Protein AF-A0A8T1E3F7-F1 (afdb_monomer)

Radius of gyration: 20.71 Å; Cα contacts (8 Å, |Δi|>4): 501; chains: 1; bounding box: 49×55×54 Å

Nearest PDB structures (foldseek):
  3aum-assembly1_O  TM=2.987E-01  e=3.278E-01  Borreliella burgdorferi
  6iei-assembly1_A-2  TM=2.769E-01  e=4.600E-01  Borreliella burgdorferi B31
  8tvd-assembly1_C  TM=2.825E-01  e=5.449E-01  Borreliella burgdorferi B31
  8xwg-assembly1_A  TM=2.125E-01  e=1.864E-01  Borreliella burgdorferi
  3ec5-assembly1_A  TM=2.783E-01  e=1.344E+00  Borreliella burgdorferi

Sequence (254 aa):
KSMRLHGQTEFDIYATPIVSANGASVLYNSYATFHDDDAELTYTLVDGSAYLTTTDAFDVETVRCLPPNTLPFDEILPALNNAAPIPSASIGDKSVKCESGNLFKTTFGGAHYAICASGEAGFTAYSSDLDIAVEYLDGPVSVSKPDLTDESTSCDIVQKATSLTPTALALATGSKIPSSTSRMLKEEAHMAMEATECKTCPSTPRPCIFLHGLGNPNDEAQLQDTPKLTKRKFGDMHGHAPCCSEIKYAVMNT

Organism: NCBI:txid29920

Mean predicted aligned error: 9.28 Å

Structure (mmCIF, N/CA/C/O backbone):
data_AF-A0A8T1E3F7-F1
#
_entry.id   AF-A0A8T1E3F7-F1
#
loop_
_atom_site.group_PDB
_atom_site.id
_atom_site.type_symbol
_atom_site.label_atom_id
_atom_site.label_alt_id
_atom_site.label_comp_id
_atom_site.label_asym_id
_atom_site.label_entity_id
_atom_site.label_seq_id
_atom_site.pdbx_PDB_ins_code
_atom_site.Cartn_x
_atom_site.Cartn_y
_atom_site.Cartn_z
_atom_site.occupancy
_atom_site.B_iso_or_equiv
_atom_site.auth_seq_id
_atom_site.auth_comp_id
_atom_site.auth_asym_id
_atom_site.auth_atom_id
_atom_site.pdbx_PDB_model_num
ATOM 1 N N . LYS A 1 1 ? 0.157 -20.569 2.102 1.00 55.34 1 LYS A N 1
ATOM 2 C CA . LYS A 1 1 ? 1.513 -20.056 1.777 1.00 55.34 1 LYS A CA 1
ATOM 3 C C . LYS A 1 1 ? 1.414 -18.541 1.771 1.00 55.34 1 LYS A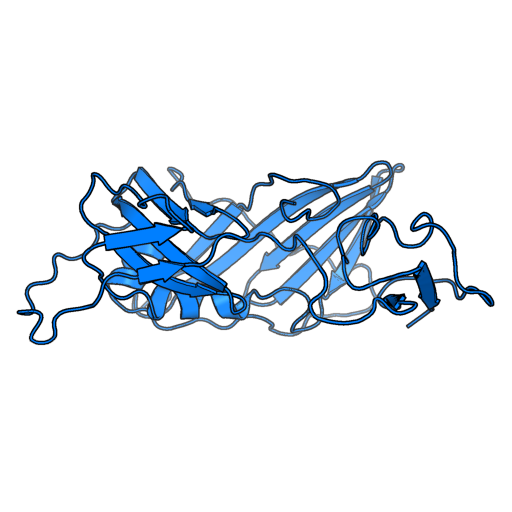 C 1
ATOM 5 O O . LYS A 1 1 ? 0.429 -18.064 1.228 1.00 55.34 1 LYS A O 1
ATOM 10 N N . SER A 1 2 ? 2.382 -17.834 2.349 1.00 60.62 2 SER A N 1
ATOM 11 C CA . SER A 1 2 ? 2.400 -16.367 2.369 1.00 60.62 2 SER A CA 1
ATOM 12 C C . SER A 1 2 ? 2.479 -15.786 0.957 1.00 60.62 2 SER A C 1
ATOM 14 O O . SER A 1 2 ? 3.081 -16.404 0.068 1.00 60.62 2 SER A O 1
ATOM 16 N N . MET A 1 3 ? 1.863 -14.620 0.766 1.00 68.19 3 MET A N 1
ATOM 17 C CA . MET A 1 3 ? 1.966 -13.841 -0.465 1.00 68.19 3 MET A CA 1
ATOM 18 C C . MET A 1 3 ? 3.430 -13.463 -0.738 1.00 68.19 3 MET A C 1
ATOM 20 O O . MET A 1 3 ? 4.217 -13.287 0.192 1.00 68.19 3 MET A O 1
ATOM 24 N N . ARG A 1 4 ? 3.804 -13.378 -2.020 1.00 73.94 4 ARG A N 1
ATOM 25 C CA . ARG A 1 4 ? 5.120 -12.900 -2.456 1.00 73.94 4 ARG A CA 1
ATOM 26 C C . ARG A 1 4 ? 4.952 -11.797 -3.484 1.00 73.94 4 ARG A C 1
ATOM 28 O O . ARG A 1 4 ? 4.256 -12.011 -4.474 1.00 73.94 4 ARG A O 1
ATOM 35 N N . LEU A 1 5 ? 5.624 -10.673 -3.278 1.00 76.88 5 LEU A N 1
ATOM 36 C CA . LEU A 1 5 ? 5.719 -9.589 -4.251 1.00 76.88 5 LEU A CA 1
ATOM 37 C C . LEU A 1 5 ? 7.160 -9.541 -4.755 1.00 76.88 5 LEU A C 1
ATOM 39 O O . LEU A 1 5 ? 8.084 -9.500 -3.951 1.00 76.88 5 LEU A O 1
ATOM 43 N N . HIS A 1 6 ? 7.362 -9.658 -6.071 1.00 78.31 6 HIS A N 1
ATOM 44 C CA . HIS A 1 6 ? 8.702 -9.815 -6.672 1.00 78.31 6 HIS A CA 1
ATOM 45 C C . HIS A 1 6 ? 9.549 -10.916 -6.012 1.00 78.31 6 HIS A C 1
ATOM 47 O O . HIS A 1 6 ? 10.747 -10.782 -5.808 1.00 78.31 6 HIS A O 1
ATOM 53 N N . GLY A 1 7 ? 8.906 -12.023 -5.622 1.00 77.25 7 GLY A N 1
ATOM 54 C CA . GLY A 1 7 ? 9.567 -13.144 -4.942 1.00 77.25 7 GLY A CA 1
ATOM 55 C C . GLY A 1 7 ? 9.866 -12.919 -3.455 1.00 77.25 7 GLY A C 1
ATOM 56 O O . GLY A 1 7 ? 10.196 -13.890 -2.769 1.00 77.25 7 GLY A O 1
ATOM 57 N N . GLN A 1 8 ? 9.674 -11.703 -2.943 1.00 80.88 8 GLN A N 1
ATOM 58 C CA . GLN A 1 8 ? 9.923 -11.331 -1.554 1.00 80.88 8 GLN A CA 1
ATOM 59 C C . GLN A 1 8 ? 8.680 -11.569 -0.692 1.00 80.88 8 GLN A C 1
ATOM 61 O O . GLN A 1 8 ? 7.554 -11.295 -1.105 1.00 80.88 8 GLN A O 1
ATOM 66 N N . THR A 1 9 ? 8.879 -12.125 0.503 1.00 84.12 9 THR A N 1
ATOM 67 C CA . THR A 1 9 ? 7.816 -12.350 1.504 1.00 84.12 9 THR A CA 1
ATOM 68 C C . THR A 1 9 ? 7.676 -11.202 2.499 1.00 84.12 9 THR A C 1
ATOM 70 O O . THR A 1 9 ? 6.720 -11.184 3.264 1.00 84.12 9 THR A O 1
ATOM 73 N N . GLU A 1 10 ? 8.640 -10.289 2.502 1.00 89.12 10 GLU A N 1
ATOM 74 C CA . GLU A 1 10 ? 8.751 -9.127 3.375 1.00 89.12 10 GLU A CA 1
ATOM 75 C C . GLU A 1 10 ? 9.407 -8.023 2.548 1.00 89.12 10 GLU A C 1
ATOM 77 O O . GLU A 1 10 ? 10.329 -8.310 1.782 1.00 89.12 10 GLU A O 1
ATOM 82 N N . PHE A 1 11 ? 8.873 -6.810 2.630 1.00 91.25 11 PHE A N 1
ATOM 83 C CA . PHE A 1 11 ? 9.332 -5.650 1.875 1.00 91.25 11 PHE A CA 1
ATOM 84 C C . PHE A 1 11 ? 8.848 -4.375 2.564 1.00 91.25 11 PHE A C 1
ATOM 86 O O . PHE A 1 11 ? 7.800 -4.378 3.214 1.00 91.25 11 PHE A O 1
ATOM 93 N N . ASP A 1 12 ? 9.578 -3.285 2.350 1.00 94.31 12 ASP A N 1
ATOM 94 C CA . ASP A 1 12 ? 9.273 -1.985 2.934 1.00 94.31 12 ASP A CA 1
ATOM 95 C C . ASP A 1 12 ? 8.665 -1.033 1.900 1.00 94.31 12 ASP A C 1
ATOM 97 O O . ASP A 1 12 ? 9.026 -1.028 0.719 1.00 94.31 12 ASP A O 1
ATOM 101 N N . ILE A 1 13 ? 7.740 -0.193 2.366 1.00 94.81 13 ILE A N 1
ATOM 102 C CA . ILE A 1 13 ? 7.186 0.922 1.598 1.00 94.81 13 ILE A CA 1
ATOM 103 C C . ILE A 1 13 ? 7.408 2.194 2.406 1.00 94.81 13 ILE A C 1
ATOM 105 O O . ILE A 1 13 ? 6.918 2.318 3.529 1.00 94.81 13 ILE A O 1
ATOM 109 N N . TYR A 1 14 ? 8.083 3.170 1.809 1.00 96.25 14 TYR A N 1
ATOM 110 C CA . TYR A 1 14 ? 8.243 4.491 2.403 1.00 96.25 14 TYR A CA 1
ATOM 111 C C . TYR A 1 14 ? 7.148 5.407 1.882 1.00 96.25 14 TYR A C 1
ATOM 113 O O . TYR A 1 14 ? 6.952 5.518 0.672 1.00 96.25 14 TYR A O 1
ATOM 121 N N . ALA A 1 15 ? 6.431 6.073 2.784 1.00 95.25 15 ALA A N 1
ATOM 122 C CA . ALA A 1 15 ? 5.317 6.940 2.429 1.00 95.25 15 ALA A CA 1
ATOM 123 C C . ALA A 1 15 ? 5.329 8.235 3.244 1.00 95.25 15 ALA A C 1
ATOM 125 O O . ALA A 1 15 ? 5.503 8.228 4.461 1.00 95.25 15 ALA A O 1
ATOM 126 N N . THR A 1 16 ? 5.076 9.346 2.561 1.00 95.19 16 THR A N 1
ATOM 127 C CA . THR A 1 16 ? 4.979 10.685 3.135 1.00 95.19 16 THR A CA 1
ATOM 128 C C . THR A 1 16 ? 3.558 11.213 2.934 1.00 95.19 16 THR A C 1
ATOM 130 O O . THR A 1 16 ? 3.134 11.392 1.785 1.00 95.19 16 THR A O 1
ATOM 133 N N . PRO A 1 17 ? 2.795 11.468 4.015 1.00 93.44 17 PRO A N 1
ATOM 134 C CA . PRO A 1 17 ? 1.463 12.045 3.907 1.00 93.44 17 PRO A CA 1
ATOM 135 C C . PRO A 1 17 ? 1.552 13.524 3.518 1.00 93.44 17 PRO A C 1
ATOM 137 O O . PRO A 1 17 ? 2.112 14.353 4.233 1.00 93.44 17 PRO A O 1
ATOM 140 N N . ILE A 1 18 ? 0.934 13.872 2.397 1.00 93.75 18 ILE A N 1
ATOM 141 C CA . ILE A 1 18 ? 0.710 15.237 1.937 1.00 93.75 18 ILE A CA 1
ATOM 142 C C . ILE A 1 18 ? -0.669 15.676 2.423 1.00 93.75 18 ILE A C 1
ATOM 144 O O . ILE A 1 18 ? -1.708 15.319 1.858 1.00 93.75 18 ILE A O 1
ATOM 148 N N . VAL A 1 19 ? -0.681 16.440 3.513 1.00 91.50 19 VAL A N 1
ATOM 149 C CA . VAL A 1 19 ? -1.911 16.972 4.105 1.00 91.50 19 VAL A CA 1
ATOM 150 C C . VAL A 1 19 ? -2.271 18.288 3.421 1.00 91.50 19 VAL A C 1
ATOM 152 O O . VAL A 1 19 ? -1.471 19.219 3.345 1.00 91.50 19 VAL A O 1
ATOM 155 N N . SER A 1 20 ? -3.500 18.372 2.921 1.00 89.81 20 SER A N 1
ATOM 156 C CA . SER A 1 20 ? -4.066 19.606 2.363 1.00 89.81 20 SER A CA 1
ATOM 157 C C . SER A 1 20 ? -4.014 20.772 3.361 1.00 89.81 20 SER A C 1
ATOM 159 O O . SER A 1 20 ? -4.093 20.580 4.571 1.00 89.81 20 SER A O 1
ATOM 161 N N . ALA A 1 21 ? -3.946 22.008 2.857 1.00 85.50 21 ALA A N 1
ATOM 162 C CA . ALA A 1 21 ? -3.786 23.207 3.689 1.00 85.50 21 ALA A CA 1
ATOM 163 C C . ALA A 1 21 ? -4.903 23.413 4.734 1.00 85.50 21 ALA A C 1
ATOM 165 O O . ALA A 1 21 ? -4.680 24.043 5.763 1.00 85.50 21 ALA A O 1
ATOM 166 N N . ASN A 1 22 ? -6.105 22.887 4.482 1.00 82.56 22 ASN A N 1
ATOM 167 C CA . ASN A 1 22 ? -7.226 22.935 5.424 1.00 82.56 22 ASN A CA 1
ATOM 168 C C . ASN A 1 22 ? -7.233 21.760 6.424 1.00 82.56 22 ASN A C 1
ATOM 170 O O . ASN A 1 22 ? -8.171 21.648 7.211 1.00 82.56 22 ASN A O 1
ATOM 174 N N . GLY A 1 23 ? -6.235 20.874 6.373 1.00 81.25 23 GLY A N 1
ATOM 175 C CA . GLY A 1 23 ? -6.109 19.699 7.234 1.00 81.25 23 GLY A CA 1
ATOM 176 C C . GLY A 1 23 ? -7.134 18.594 6.968 1.00 81.25 23 GLY A C 1
ATOM 177 O O . GLY A 1 23 ? -7.177 17.624 7.716 1.00 81.25 23 GLY A O 1
ATOM 178 N N . ALA A 1 24 ? -7.985 18.732 5.946 1.00 79.81 24 AL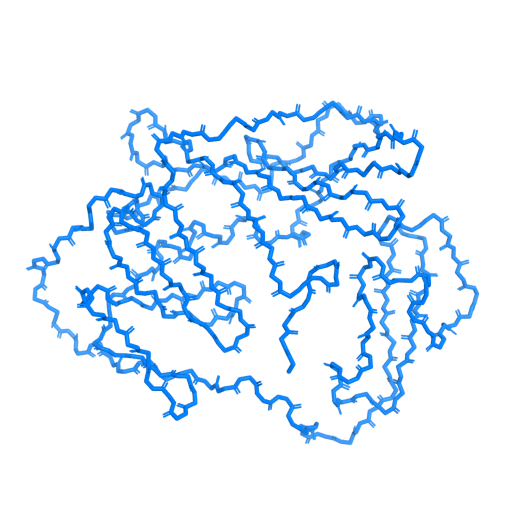A A N 1
ATOM 179 C CA . ALA A 1 24 ? -9.172 17.890 5.800 1.00 79.81 24 ALA A CA 1
ATOM 180 C C . ALA A 1 24 ? -8.944 16.654 4.928 1.00 79.81 24 ALA A C 1
ATOM 182 O O . ALA A 1 24 ? -9.703 15.693 5.032 1.00 79.81 24 ALA A O 1
ATOM 183 N N . SER A 1 25 ? -7.956 16.703 4.033 1.00 91.38 25 SER A N 1
ATOM 184 C CA . SER A 1 25 ? -7.645 15.644 3.068 1.00 91.38 25 SER A CA 1
ATOM 185 C C . SER A 1 25 ? -6.165 15.293 3.042 1.00 91.38 25 SER A C 1
ATOM 187 O O . SER A 1 25 ? -5.318 16.172 3.223 1.00 91.38 25 SER A O 1
ATOM 189 N N . VAL A 1 26 ? -5.883 14.022 2.770 1.00 94.31 26 VAL A N 1
ATOM 190 C CA . VAL A 1 26 ? -4.534 13.457 2.661 1.00 94.31 26 VAL A CA 1
ATOM 191 C C . VAL A 1 26 ? -4.354 12.822 1.286 1.00 94.31 26 VAL A C 1
ATOM 193 O O . VAL A 1 26 ? -5.285 12.234 0.734 1.00 94.31 26 VAL A O 1
ATOM 196 N N . LEU A 1 27 ? -3.151 12.951 0.744 1.00 94.56 27 LEU A N 1
ATOM 197 C CA . LEU A 1 27 ? -2.611 12.184 -0.376 1.00 94.56 27 LEU A CA 1
ATOM 198 C C . LEU A 1 27 ? -1.263 11.612 0.074 1.00 94.56 27 LEU A C 1
ATOM 200 O O . LEU A 1 27 ? -0.627 12.215 0.929 1.00 94.56 27 LEU A O 1
ATOM 204 N N . TYR A 1 28 ? -0.812 10.485 -0.466 1.00 93.62 28 TYR A N 1
ATOM 205 C CA . TYR A 1 28 ? 0.537 9.990 -0.184 1.00 93.62 28 TYR A CA 1
ATOM 206 C C . TYR A 1 28 ? 1.447 10.183 -1.384 1.00 93.62 28 TYR A C 1
ATOM 208 O O . TYR A 1 28 ? 1.035 9.932 -2.515 1.00 93.62 28 TYR A O 1
ATOM 216 N N . ASN A 1 29 ? 2.691 10.557 -1.099 1.00 96.00 29 ASN A N 1
ATOM 217 C CA . ASN A 1 29 ? 3.804 10.268 -1.988 1.00 96.00 29 ASN A CA 1
ATOM 218 C C . ASN A 1 29 ? 4.578 9.096 -1.390 1.00 96.00 29 ASN A C 1
ATOM 220 O O . ASN A 1 29 ? 4.862 9.106 -0.192 1.00 96.00 29 ASN A O 1
ATOM 224 N N . SER A 1 30 ? 4.894 8.083 -2.184 1.00 96.06 30 SER A N 1
ATOM 225 C CA . SER A 1 30 ? 5.537 6.870 -1.686 1.00 96.06 30 SER A CA 1
ATOM 226 C C . SER A 1 30 ? 6.469 6.243 -2.707 1.00 96.06 30 SER A C 1
ATOM 228 O O . SER A 1 30 ? 6.358 6.497 -3.907 1.00 96.06 30 SER A O 1
ATOM 230 N N . TYR A 1 31 ? 7.379 5.405 -2.222 1.00 96.62 31 TYR A N 1
ATOM 231 C CA . TYR A 1 31 ? 8.105 4.479 -3.073 1.00 96.62 31 TYR A CA 1
ATOM 232 C C . TYR A 1 31 ? 8.358 3.142 -2.379 1.00 96.62 31 TYR A C 1
ATOM 234 O O . TYR A 1 31 ? 8.354 3.041 -1.149 1.00 96.62 31 TYR A O 1
ATOM 242 N N . ALA A 1 32 ? 8.582 2.119 -3.195 1.00 95.12 32 ALA A N 1
ATOM 243 C CA . ALA A 1 32 ? 9.029 0.803 -2.769 1.00 95.12 32 ALA A CA 1
ATOM 244 C C . ALA A 1 32 ? 9.988 0.242 -3.819 1.00 95.12 32 ALA A C 1
ATOM 246 O O . ALA A 1 32 ? 9.687 0.290 -5.015 1.00 95.12 32 ALA A O 1
ATOM 247 N N . THR A 1 33 ? 11.114 -0.298 -3.367 1.00 94.38 33 THR A N 1
ATOM 248 C CA . THR A 1 33 ? 12.159 -0.843 -4.235 1.00 94.38 33 THR A CA 1
ATOM 249 C C . THR A 1 33 ? 12.281 -2.340 -4.009 1.00 94.38 33 THR A C 1
ATOM 251 O O . THR A 1 33 ? 12.380 -2.808 -2.877 1.00 94.38 33 THR A O 1
ATOM 254 N N . PHE A 1 34 ? 12.274 -3.094 -5.102 1.00 91.69 34 PHE A N 1
ATOM 255 C CA . PHE A 1 34 ? 12.404 -4.541 -5.112 1.00 91.69 34 PHE A CA 1
ATOM 256 C C . PHE A 1 34 ? 13.632 -4.922 -5.925 1.00 91.69 34 PHE A C 1
ATOM 258 O O . PHE A 1 34 ? 13.742 -4.571 -7.098 1.00 91.69 34 PHE A O 1
ATOM 265 N N . HIS A 1 35 ? 14.529 -5.685 -5.314 1.00 87.25 35 HIS A N 1
ATOM 266 C CA . HIS A 1 35 ? 15.639 -6.305 -6.022 1.00 87.25 35 HIS A CA 1
ATOM 267 C C . HIS A 1 35 ? 15.189 -7.662 -6.575 1.00 87.25 35 HIS A C 1
ATOM 269 O O . HIS A 1 35 ? 14.779 -8.541 -5.809 1.00 87.25 35 HIS A O 1
ATOM 275 N N . ASP A 1 36 ? 15.252 -7.804 -7.897 1.00 76.50 36 ASP A N 1
ATOM 276 C CA . ASP A 1 36 ? 15.159 -9.071 -8.624 1.00 76.50 36 ASP A CA 1
ATOM 277 C C . ASP A 1 36 ? 16.568 -9.473 -9.106 1.00 76.50 36 ASP A C 1
ATOM 279 O O . ASP A 1 36 ? 17.486 -8.654 -9.114 1.00 76.50 36 ASP A O 1
ATOM 283 N N . ASP A 1 37 ? 16.755 -10.731 -9.512 1.00 71.81 37 ASP A N 1
ATOM 284 C CA . ASP A 1 37 ? 18.077 -11.307 -9.827 1.00 71.81 37 ASP A CA 1
ATOM 285 C C . ASP A 1 37 ? 18.836 -10.533 -10.938 1.00 71.81 37 ASP A C 1
ATOM 287 O O . ASP A 1 37 ? 20.065 -10.553 -10.973 1.00 71.81 37 ASP A O 1
ATOM 291 N N . ASP A 1 38 ? 18.115 -9.838 -11.829 1.00 78.31 38 ASP A N 1
ATOM 292 C CA . ASP A 1 38 ? 18.669 -9.160 -13.014 1.00 78.31 38 ASP A CA 1
ATOM 293 C C . ASP A 1 38 ? 18.303 -7.664 -13.123 1.00 78.31 38 ASP A C 1
ATOM 295 O O . ASP A 1 38 ? 18.682 -7.011 -14.101 1.00 78.31 38 ASP A O 1
ATOM 299 N N . ALA A 1 39 ? 17.472 -7.148 -12.213 1.00 86.81 39 ALA A N 1
ATOM 300 C CA . ALA A 1 39 ? 16.957 -5.784 -12.286 1.00 86.81 39 ALA A CA 1
ATOM 301 C C . ALA A 1 39 ? 16.464 -5.285 -10.925 1.00 86.81 39 ALA A C 1
ATOM 303 O O . ALA A 1 39 ? 15.942 -6.047 -10.111 1.00 86.81 39 ALA A O 1
ATOM 304 N N . GLU A 1 40 ? 16.546 -3.979 -10.721 1.00 91.94 40 GLU A N 1
ATOM 305 C CA . GLU A 1 40 ? 15.888 -3.287 -9.622 1.00 91.94 40 GLU A CA 1
ATOM 306 C C . GLU A 1 40 ? 14.576 -2.672 -10.115 1.00 91.94 40 GLU A C 1
ATOM 308 O O . GLU A 1 40 ? 14.536 -2.004 -11.149 1.00 91.94 40 GLU A O 1
ATOM 313 N N . LEU A 1 41 ? 13.484 -2.918 -9.391 1.00 92.44 41 LEU A N 1
ATOM 314 C CA . LEU A 1 41 ? 12.169 -2.361 -9.687 1.00 92.44 41 LEU A CA 1
ATOM 315 C C . LEU A 1 41 ? 11.772 -1.382 -8.589 1.00 92.44 41 LEU A C 1
ATOM 317 O O . LEU A 1 41 ? 11.512 -1.795 -7.460 1.00 92.44 41 LEU A O 1
ATOM 321 N N . THR A 1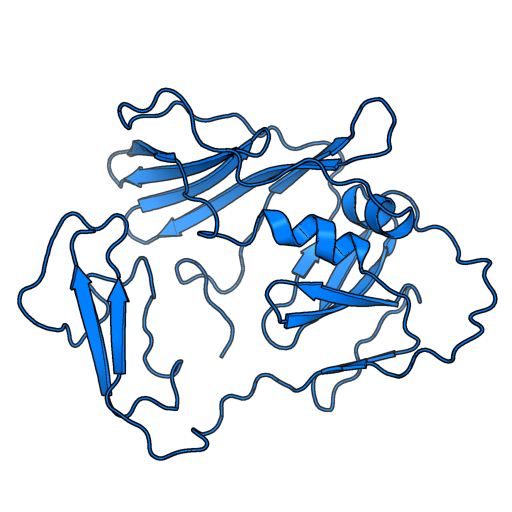 42 ? 11.642 -0.107 -8.935 1.00 95.06 42 THR A N 1
ATOM 322 C CA . THR A 1 42 ? 11.171 0.929 -8.013 1.00 95.06 42 THR A CA 1
ATOM 323 C C . THR A 1 42 ? 9.790 1.415 -8.435 1.00 95.06 42 THR A C 1
ATOM 325 O O . THR A 1 42 ? 9.598 1.975 -9.515 1.00 95.06 42 THR A O 1
ATOM 328 N N . TYR A 1 43 ? 8.809 1.177 -7.570 1.00 95.19 43 TYR A N 1
ATOM 329 C CA . TYR A 1 43 ? 7.455 1.701 -7.695 1.00 95.19 43 TYR A CA 1
ATOM 330 C C . TYR A 1 43 ? 7.407 3.045 -6.999 1.00 95.19 43 TYR A C 1
ATOM 332 O O . TYR A 1 43 ? 7.710 3.112 -5.812 1.00 95.19 43 TYR A O 1
ATOM 340 N N . THR A 1 44 ? 6.982 4.083 -7.708 1.00 96.50 44 THR A N 1
ATOM 341 C CA . THR A 1 44 ? 6.906 5.439 -7.165 1.00 96.50 44 THR A CA 1
ATOM 342 C C . THR A 1 44 ? 5.512 5.997 -7.377 1.00 96.50 44 THR A C 1
ATOM 344 O O . THR A 1 44 ? 4.957 5.902 -8.469 1.00 96.50 44 THR A O 1
ATOM 347 N N . LEU A 1 45 ? 4.951 6.611 -6.346 1.00 96.12 45 LEU A N 1
ATOM 348 C CA . LEU A 1 45 ? 3.704 7.354 -6.394 1.00 96.12 45 LEU A CA 1
ATOM 349 C C . LEU A 1 45 ? 4.000 8.797 -5.985 1.00 96.12 45 LEU A C 1
ATOM 351 O O . LEU A 1 45 ? 4.442 9.047 -4.865 1.00 96.12 45 LEU A O 1
ATOM 355 N N . VAL A 1 46 ? 3.753 9.745 -6.885 1.00 96.12 46 VAL A N 1
ATOM 356 C CA . VAL A 1 46 ? 3.955 11.176 -6.623 1.00 96.12 46 VAL A CA 1
ATOM 357 C C . VAL A 1 46 ? 2.786 11.963 -7.186 1.00 96.12 46 VAL A C 1
ATOM 359 O O . VAL A 1 46 ? 2.416 11.794 -8.350 1.00 96.12 46 VAL A O 1
ATOM 362 N N . ASP A 1 47 ? 2.196 12.812 -6.344 1.00 94.38 47 ASP A N 1
ATOM 363 C CA . ASP A 1 47 ? 1.063 13.682 -6.677 1.00 94.38 47 ASP A CA 1
ATOM 364 C C . ASP A 1 47 ? -0.114 12.911 -7.303 1.00 94.38 47 ASP A C 1
ATOM 366 O O . ASP A 1 47 ? -0.819 13.394 -8.188 1.00 94.38 47 ASP A O 1
ATOM 370 N N . GLY A 1 48 ? -0.315 11.670 -6.846 1.00 94.00 48 GLY A N 1
ATOM 371 C CA . GLY A 1 48 ? -1.378 10.780 -7.307 1.00 94.00 48 GLY A CA 1
ATOM 372 C C . GLY A 1 48 ? -1.089 10.043 -8.616 1.00 94.00 48 GLY A C 1
ATOM 373 O O . GLY A 1 48 ? -1.910 9.225 -9.021 1.00 94.00 48 GLY A O 1
ATOM 374 N N . SER A 1 49 ? 0.048 10.293 -9.268 1.00 95.31 49 SER A N 1
ATOM 375 C CA . SER A 1 49 ? 0.513 9.549 -10.448 1.00 95.31 49 SER A CA 1
ATOM 376 C C . SER A 1 49 ? 1.469 8.432 -10.039 1.00 95.31 49 SER A C 1
ATOM 378 O O . SER A 1 49 ? 2.324 8.654 -9.182 1.00 95.31 49 SER A O 1
ATOM 380 N N . ALA A 1 50 ? 1.362 7.261 -10.668 1.00 95.44 50 ALA A N 1
ATOM 381 C CA . ALA A 1 50 ? 2.222 6.117 -10.377 1.00 95.44 50 ALA A CA 1
ATOM 382 C C . ALA A 1 50 ? 3.190 5.806 -11.525 1.00 95.44 50 ALA A C 1
ATOM 384 O O . ALA A 1 50 ? 2.837 5.882 -12.704 1.00 95.44 50 ALA A O 1
ATOM 385 N N . TYR A 1 51 ? 4.402 5.410 -11.154 1.00 94.94 51 TYR A N 1
ATOM 386 C CA . TYR A 1 51 ? 5.532 5.160 -12.037 1.00 94.94 51 TYR A CA 1
ATOM 387 C C . TYR A 1 51 ? 6.186 3.833 -11.663 1.00 94.94 51 TYR A C 1
ATOM 389 O O . TYR A 1 51 ? 6.214 3.448 -10.491 1.00 94.94 51 TYR A O 1
ATOM 397 N N . LEU A 1 52 ? 6.737 3.156 -12.663 1.00 94.06 52 LEU A N 1
ATOM 398 C CA . LEU A 1 52 ? 7.644 2.035 -12.468 1.00 94.06 52 LEU A CA 1
ATOM 399 C C . LEU A 1 52 ? 8.976 2.382 -13.119 1.00 94.06 52 LEU A C 1
ATOM 401 O O . LEU A 1 52 ? 9.047 2.484 -14.345 1.00 94.06 52 LEU A O 1
ATOM 405 N N . THR A 1 53 ? 10.004 2.517 -12.291 1.00 94.62 53 THR A N 1
ATOM 406 C CA . THR A 1 53 ? 11.400 2.562 -12.719 1.00 94.62 53 THR A CA 1
ATOM 407 C C . THR A 1 53 ? 11.949 1.143 -12.704 1.00 94.62 53 THR A C 1
ATOM 409 O O . THR A 1 53 ? 11.771 0.412 -11.730 1.00 94.62 53 THR A O 1
ATOM 412 N N . THR A 1 54 ? 12.570 0.723 -13.798 1.00 93.44 54 THR A N 1
ATOM 413 C CA . THR A 1 54 ? 13.325 -0.528 -13.886 1.00 93.44 54 THR A CA 1
ATOM 414 C C . THR A 1 54 ? 14.761 -0.193 -14.239 1.00 93.44 54 THR A C 1
ATOM 416 O O . THR A 1 54 ? 14.996 0.383 -15.302 1.00 93.44 54 THR A O 1
ATOM 419 N N . THR A 1 55 ? 15.686 -0.577 -13.371 1.00 92.94 55 THR A N 1
ATOM 420 C CA . THR A 1 55 ? 17.128 -0.431 -13.575 1.00 92.94 55 THR A CA 1
ATOM 421 C C . THR A 1 55 ? 17.696 -1.807 -13.876 1.00 9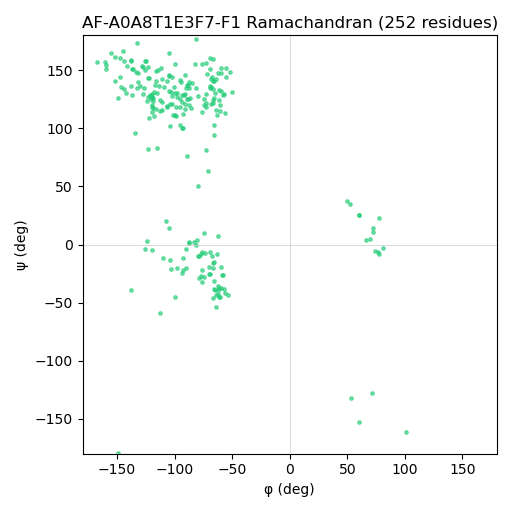2.94 55 THR A C 1
ATOM 423 O O . THR A 1 55 ? 17.527 -2.731 -13.080 1.00 92.94 55 THR A O 1
ATOM 426 N N . ASP A 1 56 ? 18.294 -1.983 -15.051 1.00 90.06 56 ASP A N 1
ATOM 427 C CA . ASP A 1 56 ? 18.890 -3.265 -15.430 1.00 90.06 56 ASP A CA 1
ATOM 428 C C . ASP A 1 56 ? 20.298 -3.461 -14.837 1.00 90.06 56 ASP A C 1
ATOM 430 O O . ASP A 1 56 ? 20.861 -2.581 -14.189 1.00 90.06 56 ASP A O 1
ATOM 434 N N . ALA A 1 57 ? 20.892 -4.634 -15.068 1.00 86.69 57 ALA A N 1
ATOM 435 C CA . ALA A 1 57 ? 22.239 -4.966 -14.599 1.00 86.69 57 ALA A CA 1
ATOM 436 C C . ALA A 1 57 ? 23.369 -4.085 -15.182 1.00 86.69 57 ALA A C 1
ATOM 438 O O . ALA A 1 57 ? 24.521 -4.223 -14.764 1.00 86.69 57 ALA A O 1
ATOM 439 N N . PHE A 1 58 ? 23.072 -3.229 -16.164 1.00 88.69 58 PHE A N 1
ATOM 440 C CA . PHE A 1 58 ? 23.998 -2.261 -16.754 1.00 88.69 58 PHE A CA 1
ATOM 441 C C . PHE A 1 58 ? 23.720 -0.827 -16.275 1.00 88.69 58 PHE A C 1
ATOM 443 O O . PHE A 1 58 ? 24.232 0.117 -16.881 1.00 88.69 58 PHE A O 1
ATOM 450 N N . ASP A 1 59 ? 22.920 -0.672 -15.214 1.00 87.88 59 ASP A N 1
ATOM 451 C CA . ASP A 1 59 ? 22.474 0.604 -14.650 1.00 87.88 59 ASP A CA 1
ATOM 452 C C . ASP A 1 59 ? 21.671 1.463 -15.647 1.00 87.88 59 ASP A C 1
ATOM 454 O O . ASP A 1 59 ? 21.618 2.691 -15.538 1.00 87.88 59 ASP A O 1
ATOM 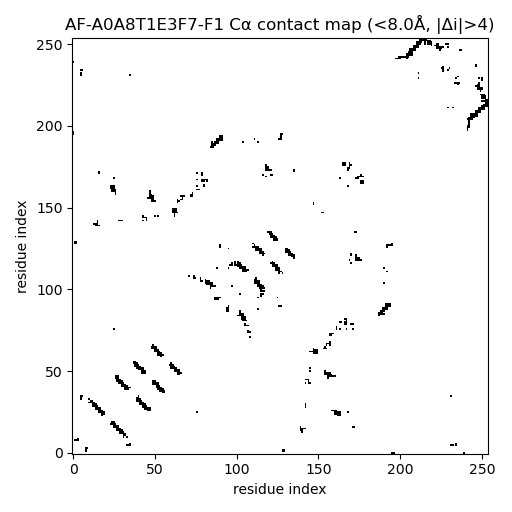458 N N . VAL A 1 60 ? 21.037 0.833 -16.643 1.00 90.88 60 VAL A N 1
ATOM 459 C CA . VAL A 1 60 ? 20.150 1.531 -17.578 1.00 90.88 60 VAL A CA 1
ATOM 460 C C . VAL A 1 60 ? 18.755 1.604 -16.973 1.00 90.88 60 VAL A C 1
ATOM 462 O O . VAL A 1 60 ? 18.096 0.585 -16.759 1.00 90.88 60 VAL A O 1
ATOM 465 N N . GLU A 1 61 ? 18.293 2.829 -16.728 1.00 93.31 61 GLU A N 1
ATOM 466 C CA . GLU A 1 61 ? 16.957 3.090 -16.206 1.00 93.31 61 GLU A CA 1
ATOM 467 C C . GLU A 1 61 ? 15.921 3.208 -17.324 1.00 93.31 61 GLU A C 1
ATOM 469 O O . GLU A 1 61 ? 16.101 3.910 -18.322 1.00 93.31 61 GLU A O 1
ATOM 474 N N . THR A 1 62 ? 14.786 2.552 -17.114 1.00 93.19 62 THR A N 1
ATOM 475 C CA . THR A 1 62 ? 13.568 2.750 -17.895 1.00 93.19 62 THR A CA 1
ATOM 476 C C . THR A 1 62 ? 12.436 3.128 -16.955 1.00 93.19 62 THR A C 1
ATOM 478 O O . THR A 1 62 ? 12.169 2.440 -15.971 1.00 93.19 62 THR A O 1
ATOM 481 N N . VAL A 1 63 ? 11.764 4.232 -17.252 1.00 94.50 63 VAL A N 1
ATOM 482 C CA . VAL A 1 63 ? 10.666 4.781 -16.460 1.00 94.50 63 VAL A CA 1
ATOM 483 C C . VAL A 1 63 ? 9.425 4.852 -17.327 1.00 94.50 63 VAL A C 1
ATOM 485 O O . VAL A 1 63 ? 9.438 5.428 -18.419 1.00 94.50 63 VAL A O 1
ATOM 488 N N . ARG A 1 64 ? 8.341 4.284 -16.806 1.00 93.12 64 ARG A N 1
ATOM 489 C CA . ARG A 1 64 ? 7.032 4.286 -17.457 1.00 93.12 64 ARG A CA 1
ATOM 490 C C . ARG A 1 64 ? 5.906 4.554 -16.480 1.00 93.12 64 ARG A C 1
ATOM 492 O O . ARG A 1 64 ? 6.024 4.273 -15.282 1.00 93.12 64 ARG A O 1
ATOM 499 N N . CYS A 1 65 ? 4.787 5.026 -17.010 1.00 93.56 65 CYS A N 1
ATOM 500 C CA . CYS A 1 65 ? 3.560 5.172 -16.237 1.00 93.56 65 CYS A CA 1
ATOM 501 C C . CYS A 1 65 ? 2.996 3.808 -15.817 1.00 93.56 65 CYS A C 1
ATOM 503 O O . CYS A 1 65 ? 2.989 2.850 -16.595 1.00 93.56 65 CYS A O 1
ATOM 505 N N . LEU A 1 66 ? 2.480 3.726 -14.590 1.00 91.25 66 LEU A N 1
ATOM 506 C CA . LEU A 1 66 ? 1.691 2.584 -14.137 1.00 91.25 66 LEU A CA 1
ATOM 507 C C . LEU A 1 66 ? 0.207 2.839 -14.415 1.00 91.25 66 LEU A C 1
ATOM 509 O O . LEU A 1 66 ? -0.347 3.807 -13.892 1.00 91.25 66 LEU A O 1
ATOM 513 N N . PRO A 1 67 ? -0.459 1.973 -15.201 1.00 85.50 67 PRO A N 1
ATOM 514 C CA . PRO A 1 67 ? -1.885 2.108 -15.449 1.00 85.50 67 PRO A CA 1
ATOM 515 C C . PRO A 1 67 ? -2.709 2.038 -14.153 1.00 85.50 67 PRO A C 1
ATOM 517 O O . PRO A 1 67 ? -2.321 1.322 -13.216 1.00 85.50 67 PRO A O 1
ATOM 520 N N . PRO A 1 68 ? -3.885 2.692 -14.113 1.00 81.50 68 PRO A N 1
ATOM 521 C CA . PRO A 1 68 ? -4.840 2.519 -13.025 1.00 81.50 68 PRO A CA 1
ATOM 522 C C . PRO A 1 68 ? -5.151 1.038 -12.771 1.00 81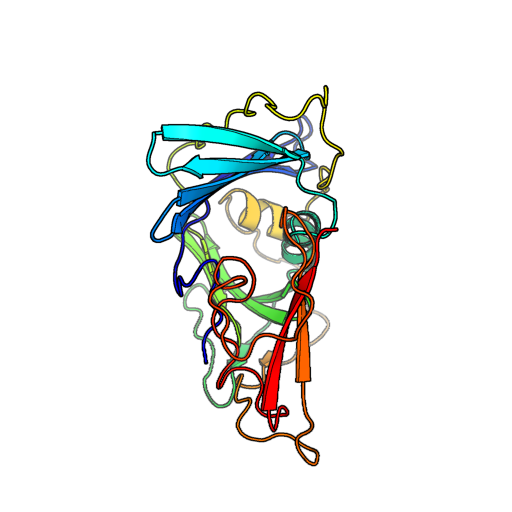.50 68 PRO A C 1
ATOM 524 O O . PRO A 1 68 ? -5.180 0.234 -13.703 1.00 81.50 68 PRO A O 1
ATOM 527 N N . ASN A 1 69 ? -5.429 0.682 -11.515 1.00 79.31 69 ASN A N 1
ATOM 528 C CA . ASN A 1 69 ? -5.721 -0.687 -11.060 1.00 79.31 69 ASN A CA 1
ATOM 529 C C . ASN A 1 69 ? -4.553 -1.688 -11.149 1.00 79.31 69 ASN A C 1
ATOM 531 O O . ASN A 1 69 ? -4.749 -2.862 -10.842 1.00 79.31 69 ASN A O 1
ATOM 535 N N . THR A 1 70 ? -3.343 -1.269 -11.543 1.00 82.38 70 THR A N 1
ATOM 536 C CA . THR A 1 70 ? -2.170 -2.166 -11.493 1.00 82.38 70 THR A CA 1
ATOM 537 C C . THR A 1 70 ? -1.814 -2.531 -10.051 1.00 82.38 70 THR A C 1
ATOM 539 O O . THR A 1 70 ? -1.434 -3.663 -9.765 1.00 82.38 70 THR A O 1
ATOM 542 N N . LEU A 1 71 ? -1.948 -1.564 -9.145 1.00 84.12 71 LEU A N 1
ATOM 543 C CA . LEU A 1 71 ? -1.804 -1.723 -7.703 1.00 84.12 71 LEU A CA 1
ATOM 544 C C . LEU A 1 71 ? -2.937 -0.949 -7.010 1.00 84.12 71 LEU A C 1
ATOM 546 O O . LEU A 1 71 ? -3.387 0.061 -7.560 1.00 84.12 71 LEU A O 1
ATOM 550 N N . PRO A 1 72 ? -3.385 -1.383 -5.818 1.00 87.62 72 PRO A N 1
ATOM 551 C CA . PRO A 1 72 ? -4.533 -0.804 -5.112 1.00 87.62 72 PRO A CA 1
ATOM 552 C C . PRO A 1 72 ? -4.170 0.500 -4.369 1.00 87.62 72 PRO A C 1
ATOM 554 O O . PRO A 1 72 ? -4.432 0.648 -3.174 1.00 87.62 72 PRO A O 1
ATOM 557 N N . PHE A 1 73 ? -3.519 1.448 -5.054 1.00 85.56 73 PHE A N 1
ATOM 558 C CA . PHE A 1 73 ? -3.063 2.716 -4.461 1.00 85.56 73 PHE A CA 1
ATOM 559 C C . PHE A 1 73 ? -4.220 3.548 -3.892 1.00 85.56 73 PHE A C 1
ATOM 561 O O . PHE A 1 73 ? -4.099 4.183 -2.842 1.00 85.56 73 PHE A O 1
ATOM 568 N N . ASP A 1 74 ? -5.361 3.536 -4.574 1.00 88.38 74 ASP A N 1
ATOM 569 C CA . ASP A 1 74 ? -6.561 4.281 -4.215 1.00 88.38 74 ASP A CA 1
ATOM 570 C C . ASP A 1 74 ? -7.380 3.638 -3.090 1.00 88.38 74 ASP A C 1
ATOM 572 O O . ASP A 1 74 ? -8.263 4.298 -2.547 1.00 88.38 74 ASP A O 1
ATOM 576 N N . GLU A 1 75 ? -7.067 2.407 -2.675 1.00 92.31 75 GLU A N 1
ATOM 577 C CA . GLU A 1 75 ? -7.811 1.691 -1.631 1.00 92.31 75 GLU A CA 1
ATOM 578 C C . GLU A 1 75 ? -7.277 1.926 -0.209 1.00 92.31 75 GLU A C 1
ATOM 580 O O . GLU A 1 75 ? -8.017 1.748 0.762 1.00 92.31 75 GLU A O 1
ATOM 585 N N . ILE A 1 76 ? -6.025 2.373 -0.056 1.00 92.75 76 ILE A N 1
ATOM 586 C CA . ILE A 1 76 ? -5.370 2.520 1.258 1.00 92.75 76 ILE A CA 1
ATOM 587 C C . ILE A 1 76 ? -6.082 3.569 2.128 1.00 92.75 76 ILE A C 1
ATOM 589 O O . ILE A 1 76 ? -6.479 3.290 3.261 1.00 92.75 76 ILE A O 1
ATOM 593 N N . LEU A 1 77 ? -6.275 4.787 1.610 1.00 94.12 77 LEU A N 1
ATOM 594 C CA . LEU A 1 77 ? -6.924 5.872 2.360 1.00 94.12 77 LEU A CA 1
ATOM 595 C C . LEU A 1 77 ? -8.397 5.556 2.691 1.00 94.12 77 LEU A C 1
ATOM 597 O O . LEU A 1 77 ? -8.800 5.766 3.840 1.00 94.12 77 LEU A O 1
ATOM 601 N N . PRO A 1 78 ? -9.207 5.011 1.760 1.00 94.81 78 PRO A N 1
ATOM 602 C CA . PRO A 1 78 ? -10.529 4.480 2.084 1.00 94.81 78 PRO A CA 1
ATOM 603 C C . PRO A 1 78 ? -10.521 3.395 3.164 1.00 94.81 78 PRO A C 1
ATOM 605 O O . PRO A 1 78 ? -11.375 3.432 4.051 1.00 94.81 78 PRO A O 1
ATOM 608 N N . ALA A 1 79 ? -9.566 2.460 3.142 1.00 95.69 79 ALA A N 1
ATOM 609 C CA . ALA A 1 79 ? -9.455 1.431 4.173 1.00 95.69 79 ALA A CA 1
ATOM 610 C C . ALA A 1 79 ? -9.204 2.053 5.556 1.00 95.69 79 ALA A C 1
ATOM 612 O O . ALA A 1 79 ? -9.892 1.718 6.521 1.00 95.69 79 ALA A O 1
ATOM 613 N N . LEU A 1 80 ? -8.302 3.029 5.672 1.00 95.38 80 LEU A N 1
ATOM 614 C CA . LEU A 1 80 ? -8.109 3.741 6.941 1.00 95.38 80 LEU A CA 1
ATOM 615 C C . LEU A 1 80 ? -9.374 4.497 7.374 1.00 95.38 80 LEU A C 1
ATOM 617 O O . LEU A 1 80 ? -9.737 4.480 8.549 1.00 95.38 80 LEU A O 1
ATOM 621 N N . ASN A 1 81 ? -10.089 5.111 6.432 1.00 94.94 81 ASN A N 1
ATOM 622 C CA . ASN A 1 81 ? -11.344 5.817 6.700 1.00 94.94 81 ASN A CA 1
ATOM 623 C C . ASN A 1 81 ? -12.467 4.937 7.231 1.00 94.94 81 ASN A C 1
ATOM 625 O O . ASN A 1 81 ? -13.252 5.387 8.067 1.00 94.94 81 ASN A O 1
ATOM 629 N N . ASN A 1 82 ? -12.526 3.700 6.755 1.00 94.56 82 ASN A N 1
ATOM 630 C CA . ASN A 1 82 ? -13.517 2.721 7.176 1.00 94.56 82 ASN A CA 1
ATOM 631 C C . ASN A 1 82 ? -13.130 2.006 8.480 1.00 94.56 82 ASN A C 1
ATOM 633 O O . ASN A 1 82 ? -13.881 1.138 8.931 1.00 94.56 82 ASN A O 1
ATOM 637 N N . ALA A 1 83 ? -11.994 2.361 9.096 1.00 94.31 83 ALA A N 1
ATOM 638 C CA . ALA A 1 83 ? -11.560 1.781 10.357 1.00 94.31 83 ALA A CA 1
ATOM 639 C C . ALA A 1 83 ? -12.592 2.042 11.467 1.00 94.31 83 ALA A C 1
ATOM 641 O O . ALA A 1 83 ? -12.821 3.180 11.884 1.00 94.31 83 ALA A O 1
ATOM 642 N N . ALA A 1 84 ? -13.200 0.968 11.965 1.00 92.56 84 ALA A N 1
ATOM 643 C CA . ALA A 1 84 ? -14.220 1.017 13.007 1.00 92.56 84 ALA A CA 1
ATOM 644 C C . ALA A 1 84 ? -13.740 0.280 14.265 1.00 92.56 84 ALA A C 1
ATOM 646 O O . ALA A 1 84 ? -13.178 -0.806 14.140 1.00 92.56 84 ALA A O 1
ATOM 647 N N . PRO A 1 85 ? -13.951 0.821 15.476 1.00 91.62 85 PRO A N 1
ATOM 648 C CA . PRO A 1 85 ? -13.500 0.173 16.704 1.00 91.62 85 PRO A CA 1
ATOM 649 C C . PRO A 1 85 ? -14.207 -1.171 16.920 1.00 91.62 85 PRO A C 1
ATOM 651 O O . PRO A 1 85 ? -15.402 -1.299 16.651 1.00 91.62 85 PRO A O 1
ATOM 654 N N . ILE A 1 86 ? -13.476 -2.159 17.433 1.00 91.69 86 ILE A N 1
ATOM 655 C CA . ILE A 1 86 ? -13.996 -3.492 17.773 1.00 91.69 86 ILE A CA 1
ATOM 656 C C . ILE A 1 86 ? -13.458 -3.952 19.132 1.00 91.69 86 ILE A C 1
ATOM 658 O O . ILE A 1 86 ? -12.350 -3.578 19.511 1.00 91.69 86 ILE A O 1
ATOM 662 N N . PRO A 1 87 ? -14.199 -4.793 19.873 1.00 89.94 87 PRO A N 1
ATOM 663 C CA . PRO A 1 87 ? -13.748 -5.252 21.185 1.00 89.94 87 PRO A CA 1
ATOM 664 C C . PRO A 1 87 ? -12.678 -6.347 21.104 1.00 89.94 87 PRO A C 1
ATOM 666 O O . PRO A 1 87 ? -11.915 -6.529 22.047 1.00 89.94 87 PRO A O 1
ATOM 669 N N . SER A 1 88 ? -12.656 -7.132 20.023 1.00 92.50 88 SER A N 1
ATOM 670 C CA . SER A 1 88 ? -11.704 -8.230 19.827 1.00 92.50 88 SER A CA 1
ATOM 671 C C . SER A 1 88 ? -11.716 -8.742 18.385 1.00 92.50 88 SER A C 1
ATOM 673 O O . SER A 1 88 ? -12.723 -8.613 17.684 1.00 92.50 88 SER A O 1
ATOM 675 N N . ALA A 1 89 ? -10.611 -9.369 17.973 1.00 94.94 89 ALA A N 1
ATOM 676 C CA . ALA A 1 89 ? -10.478 -10.053 16.690 1.00 94.94 89 ALA A CA 1
ATOM 677 C C . ALA A 1 89 ? -9.735 -11.392 16.828 1.00 94.94 89 ALA A C 1
ATOM 679 O O . ALA A 1 89 ? -8.996 -11.602 17.796 1.00 94.94 89 ALA A O 1
ATOM 680 N N . SER A 1 90 ? -9.924 -12.295 15.869 1.00 95.00 90 SER A N 1
ATOM 681 C CA . SER A 1 90 ? -9.189 -13.560 15.749 1.00 95.00 90 SER A CA 1
ATOM 682 C C . SER A 1 90 ? -8.871 -13.890 14.290 1.00 95.00 90 SER A C 1
ATOM 684 O O . SER A 1 90 ? -9.573 -13.440 13.387 1.00 95.00 90 SER A O 1
ATOM 686 N N . ILE A 1 91 ? -7.797 -14.652 14.071 1.00 92.75 91 ILE A N 1
ATOM 687 C CA . ILE A 1 91 ? -7.418 -15.245 12.782 1.00 92.75 91 ILE A CA 1
ATOM 688 C C . ILE A 1 91 ? -7.332 -16.760 12.991 1.00 92.75 91 ILE A C 1
ATOM 690 O O . ILE A 1 91 ? -6.437 -17.252 13.691 1.00 92.75 91 ILE A O 1
ATOM 694 N N . GLY A 1 92 ? -8.291 -17.499 12.431 1.00 89.06 92 GLY A N 1
ATOM 695 C CA . GLY A 1 92 ? -8.565 -18.882 12.821 1.00 89.06 92 GLY A CA 1
ATOM 696 C C . GLY A 1 92 ? -8.790 -18.983 14.333 1.00 89.06 92 GLY A C 1
ATOM 697 O O . GLY A 1 92 ? -9.477 -18.159 14.929 1.00 89.06 92 GLY A O 1
ATOM 698 N N . ASP A 1 93 ? -8.130 -19.939 14.984 1.00 88.94 93 ASP A N 1
ATOM 699 C CA . ASP A 1 93 ? -8.246 -20.143 16.437 1.00 88.94 93 ASP A CA 1
ATOM 700 C C . ASP A 1 93 ? -7.380 -19.182 17.281 1.00 88.94 93 ASP A C 1
ATOM 702 O O . ASP A 1 93 ? -7.298 -19.317 18.507 1.00 88.94 93 ASP A O 1
ATOM 706 N N . LYS A 1 94 ? -6.677 -18.226 16.658 1.00 91.56 94 LYS A N 1
ATOM 707 C CA . LYS A 1 94 ? -5.733 -17.334 17.349 1.00 91.56 94 LYS A CA 1
ATOM 708 C C . LYS A 1 94 ? -6.327 -15.946 17.544 1.00 91.56 94 LYS A C 1
ATOM 710 O O . LYS A 1 94 ? -6.625 -15.248 16.582 1.00 91.56 94 LYS A O 1
ATOM 715 N N . SER A 1 95 ? -6.427 -15.500 18.793 1.00 93.50 95 SER A N 1
ATOM 716 C CA . SER A 1 95 ? -6.829 -14.126 19.116 1.00 93.50 95 SER A CA 1
ATOM 717 C C . SER A 1 95 ? -5.762 -13.111 18.695 1.00 93.50 95 SER A C 1
ATOM 719 O O . SER A 1 95 ? -4.588 -13.283 19.040 1.00 93.50 95 SER A O 1
ATOM 721 N N . VAL A 1 96 ? -6.178 -12.011 18.071 1.00 94.12 96 VAL A N 1
ATOM 722 C CA . VAL A 1 96 ? -5.331 -10.832 17.853 1.00 94.12 96 VAL A CA 1
ATOM 723 C C . VAL A 1 96 ? -5.186 -10.092 19.182 1.00 94.12 96 VAL A C 1
ATOM 725 O O . VAL A 1 96 ? -6.177 -9.671 19.782 1.00 94.12 96 VAL A O 1
ATOM 728 N N . LYS A 1 97 ? -3.951 -9.951 19.670 1.00 92.31 97 LYS A N 1
ATOM 729 C CA . LYS A 1 97 ? -3.658 -9.234 20.917 1.00 92.31 97 LYS A CA 1
ATOM 730 C C . LYS A 1 97 ? -3.359 -7.772 20.612 1.00 92.31 97 LYS A C 1
ATOM 732 O O . LYS A 1 97 ? -2.507 -7.487 19.780 1.00 92.31 97 LYS A O 1
ATOM 737 N N . CYS A 1 98 ? -4.031 -6.864 21.316 1.00 92.88 98 CYS A N 1
ATOM 738 C CA . CYS A 1 98 ? -3.784 -5.433 21.200 1.00 92.88 98 CYS A CA 1
ATOM 739 C C . CYS A 1 98 ? -3.697 -4.771 22.574 1.00 92.88 98 CYS A C 1
ATOM 741 O O . CYS A 1 98 ? -4.712 -4.438 23.183 1.00 92.88 98 CYS A O 1
ATOM 743 N N . GLU A 1 99 ? -2.474 -4.608 23.076 1.00 88.44 99 GLU A N 1
ATOM 744 C CA . GLU A 1 99 ? -2.216 -4.124 24.440 1.00 88.44 99 GLU A CA 1
ATOM 745 C C . GLU A 1 99 ? -2.579 -2.647 24.631 1.00 88.44 99 GLU A C 1
ATOM 747 O O . GLU A 1 99 ? -2.933 -2.237 25.733 1.00 88.44 99 GLU A O 1
ATOM 752 N N . SER A 1 100 ? -2.561 -1.857 23.554 1.00 85.62 100 SER A N 1
ATOM 753 C CA . SER A 1 100 ? -2.964 -0.448 23.585 1.00 85.62 100 SER A CA 1
ATOM 754 C C . SER A 1 100 ? -4.469 -0.249 23.795 1.00 85.62 100 SER A C 1
ATOM 756 O O . SER A 1 100 ? -4.899 0.852 24.135 1.00 85.62 100 SER A O 1
ATOM 758 N N . GLY A 1 101 ? -5.280 -1.285 23.541 1.00 84.88 101 GLY A N 1
ATOM 759 C CA . GLY A 1 101 ? -6.742 -1.219 23.542 1.00 84.88 101 GLY A CA 1
ATOM 760 C C . GLY A 1 101 ? -7.358 -0.509 22.328 1.00 84.88 101 GLY A C 1
ATOM 761 O O . GLY A 1 101 ? -8.578 -0.528 22.176 1.00 84.88 101 GLY A O 1
ATOM 762 N N . ASN A 1 102 ? -6.551 0.079 21.438 1.00 90.94 102 ASN A N 1
ATOM 763 C CA . ASN A 1 102 ? -7.033 0.730 20.219 1.00 90.94 102 ASN A CA 1
ATOM 764 C C . ASN A 1 102 ? -7.099 -0.289 19.077 1.00 90.94 102 ASN A C 1
ATOM 766 O O . ASN A 1 102 ? -6.220 -0.329 18.212 1.00 90.94 102 ASN A O 1
ATOM 770 N N . LEU A 1 103 ? -8.129 -1.135 19.119 1.00 93.88 103 LEU A N 1
ATOM 771 C CA . LEU A 1 103 ? -8.374 -2.168 18.119 1.00 93.88 103 LEU A CA 1
ATOM 772 C C . LEU A 1 103 ? -9.490 -1.743 17.156 1.00 93.88 103 LEU A C 1
ATOM 774 O O . LEU A 1 103 ? -10.599 -1.405 17.578 1.00 93.88 103 LEU A O 1
ATOM 778 N N . PHE A 1 104 ? -9.207 -1.810 15.857 1.00 94.75 104 PHE A N 1
ATOM 779 C CA . PHE A 1 104 ? -10.143 -1.453 14.793 1.00 94.75 104 PHE A CA 1
ATOM 780 C C . PHE A 1 104 ? -10.257 -2.568 13.756 1.00 94.75 104 PHE A C 1
ATOM 782 O O . PHE A 1 104 ? -9.312 -3.322 13.544 1.00 94.75 104 PHE A O 1
ATOM 789 N N . LYS A 1 105 ? -11.398 -2.647 13.073 1.00 95.00 105 LYS A N 1
ATOM 790 C CA . LYS A 1 105 ? -11.580 -3.448 11.860 1.00 95.00 105 LYS A CA 1
ATOM 791 C C . LYS A 1 105 ? -11.548 -2.564 10.629 1.00 95.00 105 LYS A C 1
ATOM 793 O O . LYS A 1 105 ? -12.103 -1.466 10.657 1.00 95.00 105 LYS A O 1
ATOM 798 N N . THR A 1 106 ? -10.990 -3.074 9.541 1.00 95.75 106 THR A N 1
ATOM 799 C CA . THR A 1 106 ? -11.175 -2.504 8.206 1.00 95.75 106 THR A CA 1
ATOM 800 C C . THR A 1 106 ? -11.108 -3.581 7.118 1.00 95.75 106 THR A C 1
ATOM 802 O O . THR A 1 106 ? -10.995 -4.773 7.407 1.00 95.75 106 THR A O 1
ATOM 805 N N . THR A 1 107 ? -11.254 -3.176 5.860 1.00 94.50 107 THR A N 1
ATOM 806 C CA . THR A 1 107 ? -11.085 -4.012 4.671 1.00 94.50 107 THR A CA 1
ATOM 807 C C . THR A 1 107 ? -10.211 -3.279 3.659 1.00 94.50 107 THR A C 1
ATOM 809 O O . THR A 1 107 ? -10.425 -2.091 3.419 1.00 94.50 107 THR A O 1
ATOM 812 N N . PHE A 1 108 ? -9.246 -3.987 3.077 1.00 92.06 108 PHE A N 1
ATOM 813 C CA . PHE A 1 108 ? -8.306 -3.485 2.073 1.00 92.06 108 PHE A CA 1
ATOM 814 C C . PHE A 1 108 ? -8.049 -4.586 1.040 1.00 92.06 108 PHE A C 1
ATOM 816 O O . PHE A 1 108 ? -7.807 -5.728 1.431 1.00 92.06 108 PHE A O 1
ATOM 823 N N . GLY A 1 109 ? -8.159 -4.293 -0.261 1.00 86.25 109 GLY A N 1
ATOM 824 C CA . GLY A 1 109 ? -7.969 -5.299 -1.312 1.00 86.25 109 GLY A CA 1
ATOM 825 C C . GLY A 1 109 ? -8.949 -6.476 -1.226 1.00 86.25 109 GLY A C 1
ATOM 826 O O . GLY A 1 109 ? -8.619 -7.591 -1.617 1.00 86.25 109 GLY A O 1
ATOM 827 N N . GLY A 1 110 ? -10.128 -6.264 -0.629 1.00 86.44 110 GLY A N 1
ATOM 828 C CA . GLY A 1 110 ? -11.104 -7.319 -0.327 1.00 86.44 110 GLY A CA 1
ATOM 829 C C . GLY A 1 110 ? -10.766 -8.202 0.883 1.00 86.44 110 GLY A C 1
ATOM 830 O O . GLY A 1 110 ? -11.618 -8.988 1.298 1.00 86.44 110 GLY A O 1
ATOM 831 N N . ALA A 1 111 ? -9.585 -8.051 1.486 1.00 89.50 111 ALA A N 1
ATOM 832 C CA . ALA A 1 111 ? -9.183 -8.769 2.689 1.00 89.50 111 ALA A CA 1
ATOM 833 C C . ALA A 1 111 ? -9.549 -7.987 3.956 1.00 89.50 111 ALA A C 1
ATOM 835 O O . ALA A 1 111 ? -9.524 -6.755 4.004 1.00 89.50 111 ALA A O 1
ATOM 836 N N . HIS A 1 112 ? -9.903 -8.724 5.002 1.00 93.38 112 HIS A N 1
ATOM 837 C CA . HIS A 1 112 ? -10.245 -8.175 6.304 1.00 93.38 112 HIS A CA 1
ATOM 838 C C . HIS A 1 112 ? -8.989 -7.946 7.149 1.00 93.38 112 HIS A C 1
ATOM 840 O O . HIS A 1 112 ? -8.093 -8.788 7.168 1.00 93.38 112 HIS A O 1
ATOM 846 N N . TYR A 1 113 ? -8.946 -6.816 7.860 1.00 95.88 113 TYR A N 1
ATOM 847 C CA . TYR A 1 113 ? -7.818 -6.435 8.708 1.00 95.88 113 TYR A CA 1
ATOM 848 C C . TYR A 1 113 ? -8.269 -6.033 10.110 1.00 95.88 113 TYR A C 1
ATOM 850 O O . TYR A 1 113 ? -9.210 -5.249 10.266 1.00 95.88 113 TYR A O 1
ATOM 858 N N . ALA A 1 114 ? -7.540 -6.510 11.117 1.00 96.69 114 ALA A N 1
ATOM 859 C CA . ALA A 1 114 ? -7.609 -6.012 12.485 1.00 96.69 114 ALA A CA 1
ATOM 860 C C . ALA A 1 114 ? -6.412 -5.089 12.761 1.00 96.69 114 ALA A C 1
ATOM 862 O O . ALA A 1 114 ? -5.275 -5.546 12.828 1.00 96.69 114 ALA A O 1
ATOM 863 N N . ILE A 1 115 ? -6.655 -3.791 12.929 1.00 96.56 115 ILE A N 1
ATOM 864 C CA . ILE A 1 115 ? -5.627 -2.783 13.207 1.00 96.56 115 ILE A CA 1
ATOM 865 C C . ILE A 1 115 ? -5.470 -2.631 14.716 1.00 96.56 115 ILE A C 1
ATOM 867 O O . ILE A 1 115 ? -6.395 -2.170 15.385 1.00 96.56 115 ILE A O 1
ATOM 871 N N . CYS A 1 116 ? -4.295 -2.966 15.242 1.00 95.81 116 CYS A N 1
ATOM 872 C CA . CYS A 1 116 ? -3.885 -2.607 16.592 1.00 95.81 116 CYS A CA 1
ATOM 873 C C . CYS A 1 116 ? -2.969 -1.388 16.551 1.00 95.81 116 CYS A C 1
ATOM 875 O O . CYS A 1 116 ? -1.836 -1.479 16.077 1.00 95.81 116 CYS A O 1
ATOM 877 N N . ALA A 1 117 ? -3.452 -0.256 17.054 1.00 94.56 117 ALA A N 1
ATOM 878 C CA . ALA A 1 117 ? -2.722 0.999 16.966 1.00 94.56 117 ALA A CA 1
ATOM 879 C C . ALA A 1 117 ? -2.083 1.409 18.295 1.00 94.56 117 ALA A C 1
ATOM 881 O O . ALA A 1 117 ? -2.740 1.434 19.337 1.00 94.56 117 ALA A O 1
ATOM 882 N N . SER A 1 118 ? -0.811 1.788 18.252 1.00 89.19 118 SER A N 1
ATOM 883 C CA . SER A 1 118 ? 0.014 2.104 19.426 1.00 89.19 118 SER A CA 1
ATOM 884 C C . SER A 1 118 ? 0.294 3.606 19.565 1.00 89.19 118 SER A C 1
ATOM 886 O O . SER A 1 118 ? 1.219 4.011 20.264 1.00 89.19 118 SER A O 1
ATOM 888 N N . GLY A 1 119 ? -0.524 4.450 18.926 1.00 81.94 119 GLY A N 1
ATOM 889 C CA . GLY A 1 119 ? -0.346 5.902 18.928 1.00 81.94 119 GLY A CA 1
ATOM 890 C C . GLY A 1 119 ? 0.864 6.310 18.090 1.00 81.94 119 GLY A C 1
ATOM 891 O O . GLY A 1 119 ? 0.970 5.894 16.944 1.00 81.94 119 GLY A O 1
ATOM 892 N N . GLU A 1 120 ? 1.771 7.098 18.667 1.00 85.19 120 GLU A N 1
ATOM 893 C CA . GLU A 1 120 ? 2.972 7.619 17.986 1.00 85.19 120 GLU A CA 1
ATOM 894 C C . GLU A 1 120 ? 3.986 6.522 17.616 1.00 85.19 120 GLU A C 1
ATOM 896 O O . GLU A 1 120 ? 4.837 6.742 16.767 1.00 85.19 120 GLU A O 1
ATOM 901 N N . ALA A 1 121 ? 3.878 5.323 18.200 1.00 87.88 121 ALA A N 1
ATOM 902 C CA . ALA A 1 121 ? 4.746 4.188 17.876 1.00 87.88 121 ALA A CA 1
ATOM 903 C C . ALA A 1 121 ? 4.327 3.424 16.605 1.00 87.88 121 ALA A C 1
ATOM 905 O O . ALA A 1 121 ? 4.955 2.422 16.276 1.00 87.88 121 ALA A O 1
ATOM 906 N N . GLY A 1 122 ? 3.251 3.838 15.926 1.00 93.81 122 GLY A N 1
ATOM 907 C CA . GLY A 1 122 ? 2.751 3.129 14.750 1.00 93.81 122 GLY A CA 1
ATOM 908 C C . GLY A 1 122 ? 1.543 2.237 15.015 1.00 93.81 122 GLY A C 1
ATOM 909 O O . GLY A 1 122 ? 0.817 2.387 16.007 1.00 93.81 122 GLY A O 1
ATOM 910 N N . PHE A 1 123 ? 1.304 1.302 14.103 1.00 96.00 123 PHE A N 1
ATOM 911 C CA . PHE A 1 123 ? 0.264 0.287 14.243 1.00 96.00 123 PHE A CA 1
ATOM 912 C C . PHE A 1 123 ? 0.620 -0.989 13.487 1.00 96.00 123 PHE A C 1
ATOM 914 O O . PHE A 1 123 ? 1.431 -0.984 12.567 1.00 96.00 123 PHE A O 1
ATOM 921 N N . THR A 1 124 ? -0.041 -2.084 13.844 1.00 96.81 124 THR A N 1
ATOM 922 C CA . THR A 1 124 ? 0.010 -3.328 13.073 1.00 96.81 124 THR A CA 1
ATOM 923 C C . THR A 1 124 ? -1.389 -3.667 12.589 1.00 96.81 124 THR A C 1
ATOM 925 O O . THR A 1 124 ? -2.323 -3.730 13.389 1.00 96.81 124 THR A O 1
ATOM 928 N N . ALA A 1 125 ? -1.548 -3.866 11.285 1.00 96.31 125 ALA A N 1
ATOM 929 C CA . ALA A 1 125 ? -2.762 -4.386 10.682 1.00 96.31 125 ALA A CA 1
ATOM 930 C C . ALA A 1 125 ? -2.583 -5.884 10.427 1.00 96.31 125 ALA A C 1
ATOM 932 O O . ALA A 1 125 ? -1.801 -6.283 9.569 1.00 96.31 125 ALA A O 1
ATOM 933 N N . TYR A 1 126 ? -3.309 -6.695 11.186 1.00 95.38 126 TYR A N 1
ATOM 934 C CA . TYR A 1 126 ? -3.259 -8.148 11.109 1.00 95.38 126 TYR A CA 1
ATOM 935 C C . TYR A 1 126 ? -4.282 -8.675 10.112 1.00 95.38 126 TYR A C 1
ATOM 937 O O . TYR A 1 126 ? -5.453 -8.278 10.171 1.00 95.38 126 TYR A O 1
ATOM 945 N N . SER A 1 127 ? -3.868 -9.605 9.258 1.00 92.62 127 SER A N 1
ATOM 946 C CA . SER A 1 127 ? -4.761 -10.315 8.340 1.00 92.62 127 SER A CA 1
ATOM 947 C C . SER A 1 127 ? -4.311 -11.757 8.145 1.00 92.62 127 SER A C 1
ATOM 949 O O . SER A 1 127 ? -3.211 -12.156 8.512 1.00 92.62 127 SER A O 1
ATOM 951 N N . SER A 1 128 ? -5.183 -12.575 7.569 1.00 86.25 128 SER A N 1
ATOM 952 C CA . SER A 1 128 ? -4.874 -13.967 7.260 1.00 86.25 128 SER A CA 1
ATOM 953 C C . SER A 1 128 ? -3.857 -14.114 6.117 1.00 86.25 128 SER A C 1
ATOM 955 O O . SER A 1 128 ? -3.146 -15.120 6.063 1.00 86.25 128 SER A O 1
ATOM 957 N N . ASP A 1 129 ? -3.776 -13.115 5.230 1.00 82.00 129 ASP A N 1
ATOM 958 C CA . ASP A 1 129 ? -2.946 -13.141 4.017 1.00 82.00 129 ASP A CA 1
ATOM 959 C C . ASP A 1 129 ? -1.614 -12.390 4.157 1.00 82.00 129 ASP A C 1
ATOM 961 O O . ASP A 1 129 ? -0.569 -12.896 3.733 1.00 82.00 129 ASP A O 1
ATOM 965 N N . LEU A 1 130 ? -1.655 -11.185 4.731 1.00 87.56 130 LEU A N 1
ATOM 966 C CA . LEU A 1 130 ? -0.515 -10.284 4.898 1.00 87.56 130 LEU A CA 1
ATOM 967 C C . LEU A 1 130 ? -0.703 -9.447 6.162 1.00 87.56 130 LEU A C 1
ATOM 969 O O . LEU A 1 130 ? -1.698 -8.734 6.277 1.00 87.56 130 LEU A O 1
ATOM 973 N N . ASP A 1 131 ? 0.289 -9.465 7.044 1.00 92.56 131 ASP A N 1
ATOM 974 C CA . ASP A 1 131 ? 0.388 -8.505 8.139 1.00 92.56 131 ASP A CA 1
ATOM 975 C C . ASP A 1 131 ? 1.132 -7.253 7.659 1.00 92.56 131 ASP A C 1
ATOM 977 O O . ASP A 1 131 ? 2.117 -7.347 6.926 1.00 92.56 131 ASP A O 1
ATOM 981 N N . ILE A 1 132 ? 0.664 -6.076 8.073 1.00 94.19 132 ILE A N 1
ATOM 982 C CA . ILE A 1 132 ? 1.281 -4.787 7.742 1.00 94.19 132 ILE A CA 1
ATOM 983 C C . ILE A 1 132 ? 1.707 -4.122 9.045 1.00 94.19 132 ILE A C 1
ATOM 985 O O . ILE A 1 132 ? 0.863 -3.798 9.881 1.00 94.19 132 ILE A O 1
ATOM 989 N N . ALA A 1 133 ? 3.006 -3.898 9.217 1.00 95.94 133 ALA A N 1
ATOM 990 C CA . ALA A 1 133 ? 3.541 -3.087 10.301 1.00 95.94 133 ALA A CA 1
ATOM 991 C C . ALA A 1 133 ? 3.815 -1.671 9.783 1.00 95.94 133 ALA A C 1
ATOM 993 O O . ALA A 1 133 ? 4.481 -1.496 8.768 1.00 95.94 133 ALA A O 1
ATOM 994 N N . VAL A 1 134 ? 3.279 -0.668 10.471 1.00 96.38 134 VAL A N 1
ATOM 995 C CA . VAL A 1 134 ? 3.506 0.745 10.168 1.00 96.38 134 VAL A CA 1
ATOM 996 C C . VAL A 1 134 ? 4.298 1.358 11.304 1.00 96.38 134 VAL A C 1
ATOM 998 O O . VAL A 1 134 ? 3.848 1.328 12.448 1.00 96.38 134 VAL A O 1
ATOM 1001 N N . GLU A 1 135 ? 5.436 1.948 10.961 1.00 95.31 135 GLU A N 1
ATOM 1002 C CA . GLU A 1 135 ? 6.275 2.761 11.835 1.00 95.31 135 GLU A CA 1
ATOM 1003 C C . GLU A 1 135 ? 6.259 4.209 11.334 1.00 95.31 135 GLU A C 1
ATOM 1005 O O . GLU A 1 135 ? 6.344 4.463 10.130 1.00 95.31 135 GLU A O 1
ATOM 1010 N N . TYR A 1 136 ? 6.131 5.169 12.249 1.00 94.38 136 TYR A N 1
ATOM 1011 C CA . TYR A 1 136 ? 6.218 6.585 11.905 1.00 94.38 136 TYR A CA 1
ATOM 1012 C C . TYR A 1 136 ? 7.651 7.073 12.103 1.00 94.38 136 TYR A C 1
ATOM 1014 O O . TYR A 1 136 ? 8.198 6.977 13.198 1.00 94.38 136 TYR A O 1
ATOM 1022 N N . LEU A 1 137 ? 8.243 7.609 11.039 1.00 93.38 137 LEU A N 1
ATOM 1023 C CA . LEU A 1 137 ? 9.596 8.159 11.060 1.00 93.38 137 LEU A CA 1
ATOM 1024 C C . LEU A 1 137 ? 9.601 9.598 11.601 1.00 93.38 137 LEU A C 1
ATOM 1026 O O . LEU A 1 137 ? 8.618 10.327 11.460 1.00 93.38 137 LEU A O 1
ATOM 1030 N N . ASP A 1 138 ? 10.744 10.037 12.137 1.00 89.75 138 ASP A N 1
ATOM 10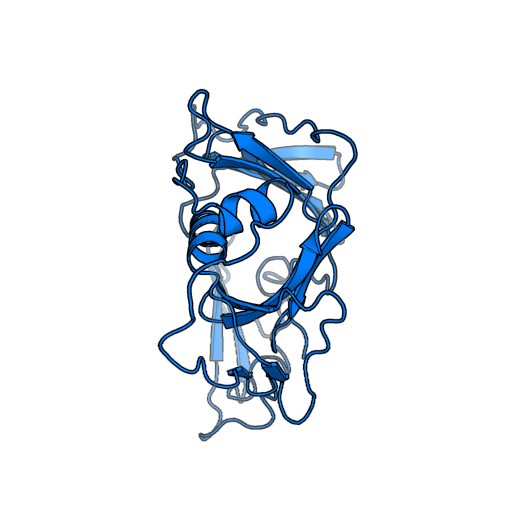31 C CA . ASP A 1 138 ? 10.940 11.389 12.699 1.00 89.75 138 ASP A CA 1
ATOM 1032 C C . ASP A 1 138 ? 10.700 12.529 11.689 1.00 89.75 138 ASP A C 1
ATOM 1034 O O . ASP A 1 138 ? 10.497 13.686 12.068 1.00 89.75 138 ASP A O 1
ATOM 1038 N N . GLY A 1 139 ? 10.746 12.226 10.391 1.00 88.50 139 GLY A N 1
ATOM 1039 C CA . GLY A 1 139 ? 10.544 13.196 9.329 1.00 88.50 139 GLY A CA 1
ATOM 1040 C C . GLY A 1 139 ? 10.056 12.564 8.027 1.00 88.50 139 GLY A C 1
ATOM 1041 O O . GLY A 1 139 ? 10.135 11.346 7.851 1.00 88.50 139 GLY A O 1
ATOM 1042 N N . PRO A 1 140 ? 9.548 13.393 7.099 1.00 89.44 140 PRO A N 1
ATOM 1043 C CA . PRO A 1 140 ? 9.069 12.921 5.812 1.00 89.44 140 PRO A CA 1
ATOM 1044 C C . PRO A 1 140 ? 10.222 12.366 4.976 1.00 89.44 140 PRO A C 1
ATOM 1046 O O . PRO A 1 140 ? 11.307 12.949 4.915 1.00 89.44 140 PRO A O 1
ATOM 1049 N N . VAL A 1 141 ? 9.953 11.277 4.266 1.00 93.06 141 VAL A N 1
ATOM 1050 C CA . VAL A 1 141 ? 10.878 10.743 3.270 1.00 93.06 141 VAL A CA 1
ATOM 1051 C C . VAL A 1 141 ? 10.708 11.528 1.971 1.00 93.06 141 VAL A C 1
ATOM 1053 O O . VAL A 1 141 ? 9.586 11.801 1.531 1.00 93.06 141 VAL A O 1
ATOM 1056 N N . SER A 1 142 ? 11.825 11.918 1.359 1.00 92.56 142 SER A N 1
ATOM 1057 C CA . SER A 1 142 ? 11.811 12.609 0.072 1.00 92.56 142 SER A CA 1
ATOM 1058 C C . SER A 1 142 ? 11.452 11.625 -1.037 1.00 92.56 142 SER A C 1
ATOM 1060 O O . SER A 1 142 ? 12.197 10.684 -1.289 1.00 92.56 142 SER A O 1
ATOM 1062 N N . VAL A 1 143 ? 10.336 11.872 -1.720 1.00 94.12 143 VAL A N 1
ATOM 1063 C CA . VAL A 1 143 ? 9.895 11.088 -2.879 1.00 94.12 143 VAL A CA 1
ATOM 1064 C C . VAL A 1 143 ? 9.859 12.013 -4.088 1.00 94.12 143 VAL A C 1
ATOM 1066 O O . VAL A 1 143 ? 9.046 12.937 -4.145 1.00 94.12 143 VAL A O 1
ATOM 1069 N N . SER A 1 144 ? 10.769 11.800 -5.034 1.00 93.19 144 SER A N 1
ATOM 1070 C CA . SER A 1 144 ? 10.865 12.593 -6.259 1.00 93.19 144 SER A CA 1
ATOM 1071 C C . SER A 1 144 ? 10.130 11.923 -7.411 1.00 93.19 144 SER A C 1
ATOM 1073 O O . SER A 1 144 ? 10.200 10.707 -7.586 1.00 93.19 144 SER A O 1
ATOM 1075 N N . LYS A 1 145 ? 9.459 12.732 -8.233 1.00 94.38 145 LYS A N 1
ATOM 1076 C CA . LYS A 1 145 ? 8.895 12.273 -9.502 1.00 94.38 145 LYS A CA 1
ATOM 1077 C C . LYS A 1 145 ? 10.043 11.877 -10.447 1.00 94.38 145 LYS A C 1
ATOM 1079 O O . LYS A 1 145 ? 10.916 12.717 -10.660 1.00 94.38 145 LYS A O 1
ATOM 1084 N N . PRO A 1 146 ? 10.047 10.655 -11.006 1.00 94.44 146 PRO A N 1
ATOM 1085 C CA . PRO A 1 146 ? 11.059 10.253 -11.973 1.00 94.44 146 PRO A CA 1
ATOM 1086 C C . PRO A 1 146 ? 10.787 10.871 -13.353 1.00 94.44 146 PRO A C 1
ATOM 1088 O O . PRO A 1 146 ? 9.640 11.185 -13.693 1.00 94.44 146 PRO A O 1
ATOM 1091 N N . ASP A 1 147 ? 11.844 11.015 -14.150 1.00 93.50 147 ASP A N 1
ATOM 1092 C CA . ASP A 1 147 ? 11.748 11.458 -15.540 1.00 93.50 147 ASP A CA 1
ATOM 1093 C C . ASP A 1 147 ? 11.318 10.289 -16.432 1.00 93.50 147 ASP A C 1
ATOM 1095 O O . ASP A 1 147 ? 11.905 9.211 -16.390 1.00 93.50 147 ASP A O 1
ATOM 1099 N N . LEU A 1 148 ? 10.266 10.490 -17.229 1.00 93.31 148 LEU A N 1
ATOM 1100 C CA . LEU A 1 148 ? 9.741 9.456 -18.119 1.00 93.31 148 LEU A CA 1
ATOM 1101 C C . LEU A 1 148 ? 10.721 9.182 -19.261 1.00 93.31 148 LEU A C 1
ATOM 1103 O O . LEU A 1 148 ? 11.234 10.107 -19.891 1.00 93.31 148 LEU A O 1
ATOM 1107 N N . THR A 1 149 ? 10.951 7.899 -19.534 1.00 90.94 149 THR A N 1
ATOM 1108 C CA . THR A 1 149 ? 11.771 7.453 -20.670 1.00 90.94 149 THR A CA 1
ATOM 1109 C C . THR A 1 149 ? 10.921 6.936 -21.824 1.00 90.94 149 THR A C 1
ATOM 1111 O O . THR A 1 149 ? 11.403 6.855 -22.951 1.00 90.94 149 THR A O 1
ATOM 1114 N N . ASP A 1 150 ? 9.672 6.547 -21.545 1.00 77.94 150 ASP A N 1
ATOM 1115 C CA . ASP A 1 150 ? 8.679 6.370 -22.597 1.00 77.94 150 ASP A CA 1
ATOM 1116 C C . ASP A 1 150 ? 8.276 7.760 -23.116 1.00 77.94 150 ASP A C 1
ATOM 1118 O O . ASP A 1 150 ? 8.309 8.735 -22.377 1.00 77.94 150 ASP A O 1
ATOM 1122 N N . GLU A 1 151 ? 7.955 7.902 -24.401 1.00 77.94 151 GLU A N 1
ATOM 1123 C CA . GLU A 1 151 ? 7.704 9.204 -25.055 1.00 77.94 151 GLU A CA 1
ATOM 1124 C C . GLU A 1 151 ? 6.498 9.990 -24.475 1.00 77.94 151 GLU A C 1
ATOM 1126 O O . GLU A 1 151 ? 6.074 11.015 -25.020 1.00 77.94 151 GLU A O 1
ATOM 1131 N N . SER A 1 152 ? 5.918 9.510 -23.374 1.00 83.38 152 SER A N 1
ATOM 1132 C CA . SER A 1 152 ? 4.842 10.138 -22.631 1.00 83.38 152 SER A CA 1
ATOM 1133 C C . SER A 1 152 ? 5.320 11.418 -21.952 1.00 83.38 152 SER A C 1
ATOM 1135 O O . SER A 1 152 ? 6.406 11.516 -21.388 1.00 83.38 152 SER A O 1
ATOM 1137 N N . THR A 1 153 ? 4.448 12.421 -21.937 1.00 84.50 153 THR A N 1
ATOM 1138 C CA . THR A 1 153 ? 4.725 13.706 -21.273 1.00 84.50 153 THR A CA 1
ATOM 1139 C C . THR A 1 153 ? 4.217 13.750 -19.829 1.00 84.50 153 THR A C 1
ATOM 1141 O O . THR A 1 153 ? 4.696 14.547 -19.021 1.00 84.50 153 THR A O 1
ATOM 1144 N N . SER A 1 154 ? 3.252 12.896 -19.480 1.00 91.19 154 SER A N 1
ATOM 1145 C CA . SER A 1 154 ? 2.656 12.804 -18.144 1.00 91.19 154 SER A CA 1
ATOM 1146 C C . SER A 1 154 ? 1.947 11.466 -17.935 1.00 91.19 154 SER A C 1
ATOM 1148 O O . SER A 1 154 ? 1.484 10.870 -18.903 1.00 91.19 154 SER A O 1
ATOM 1150 N N . CYS A 1 155 ? 1.785 11.058 -16.674 1.00 93.69 155 CYS A N 1
ATOM 1151 C CA . CYS A 1 155 ? 0.989 9.892 -16.291 1.00 93.69 155 CYS A CA 1
ATOM 1152 C C . CYS A 1 155 ? -0.409 10.282 -15.803 1.00 93.69 155 CYS A C 1
ATOM 1154 O O . CYS A 1 155 ? -0.619 11.390 -15.305 1.00 93.69 155 CYS A O 1
ATOM 1156 N N . ASP A 1 156 ? -1.347 9.343 -15.913 1.00 92.50 156 ASP A N 1
ATOM 1157 C CA . ASP A 1 156 ? -2.687 9.492 -15.356 1.00 92.50 156 ASP A CA 1
ATOM 1158 C C . ASP A 1 156 ? -2.673 9.467 -13.820 1.00 92.50 156 ASP A C 1
ATOM 1160 O O . ASP A 1 156 ? -1.849 8.810 -13.179 1.00 92.50 156 ASP A O 1
ATOM 1164 N N . ILE A 1 157 ? -3.644 10.161 -13.224 1.00 92.81 157 ILE A N 1
ATOM 1165 C CA . ILE A 1 157 ? -3.866 10.149 -11.777 1.00 92.81 157 ILE A CA 1
ATOM 1166 C C . ILE A 1 157 ? -4.543 8.835 -11.380 1.00 92.81 157 ILE A C 1
ATOM 1168 O O . ILE A 1 157 ? -5.706 8.603 -11.716 1.00 92.81 157 ILE A O 1
ATOM 1172 N N . VAL A 1 158 ? -3.830 8.013 -10.612 1.00 93.12 158 VAL A N 1
ATOM 1173 C CA . VAL A 1 158 ? -4.312 6.736 -10.066 1.00 93.12 158 VAL A CA 1
ATOM 1174 C C . VAL A 1 158 ? -4.799 6.855 -8.622 1.00 93.12 158 VAL A C 1
ATOM 1176 O O . VAL A 1 158 ? -5.586 6.027 -8.187 1.00 93.12 158 VAL A O 1
ATOM 1179 N N . GLN A 1 159 ? -4.387 7.894 -7.888 1.00 92.31 159 GLN A N 1
ATOM 1180 C CA . GLN A 1 159 ? -4.839 8.157 -6.520 1.00 92.31 159 GLN A CA 1
ATOM 1181 C C . GLN A 1 159 ? -5.255 9.617 -6.348 1.00 92.31 159 GLN A C 1
ATOM 1183 O O . GLN A 1 159 ? -4.594 10.538 -6.819 1.00 92.31 159 GLN A O 1
ATOM 1188 N N . LYS A 1 160 ? -6.348 9.841 -5.616 1.00 91.81 160 LYS A N 1
ATOM 1189 C CA . LYS A 1 160 ? -6.858 11.181 -5.306 1.00 91.81 160 LYS A CA 1
ATOM 1190 C C . LYS A 1 160 ? -6.718 11.493 -3.822 1.00 91.81 160 LYS A C 1
ATOM 1192 O O . LYS A 1 160 ? -6.790 10.604 -2.972 1.00 91.81 160 LYS A O 1
ATOM 1197 N N . ALA A 1 161 ? -6.577 12.782 -3.518 1.00 93.44 161 ALA A N 1
ATOM 1198 C CA . ALA A 1 161 ? -6.652 13.261 -2.147 1.00 93.44 161 ALA A CA 1
ATOM 1199 C C . ALA A 1 161 ? -8.004 12.866 -1.534 1.00 93.44 161 ALA A C 1
ATOM 1201 O O . ALA A 1 161 ? -9.059 13.094 -2.132 1.00 93.44 161 ALA A O 1
ATOM 1202 N N . THR A 1 162 ? -7.964 12.267 -0.348 1.00 94.81 162 THR A N 1
ATOM 1203 C CA . THR A 1 162 ? -9.143 11.714 0.326 1.00 94.81 162 THR A CA 1
ATOM 1204 C C . THR A 1 162 ? -9.359 12.435 1.644 1.00 94.81 162 THR A C 1
ATOM 1206 O O . THR A 1 162 ? -8.418 12.594 2.421 1.00 94.81 162 THR A O 1
ATOM 1209 N N . SER A 1 163 ? -10.594 12.872 1.904 1.00 95.00 163 SER A N 1
ATOM 1210 C CA . SER A 1 163 ? -10.932 13.473 3.193 1.00 95.00 163 SER A CA 1
ATOM 1211 C C . SER A 1 163 ? -10.997 12.405 4.275 1.00 95.00 163 SER A C 1
ATOM 1213 O O . SER A 1 163 ? -11.646 11.381 4.063 1.00 95.00 163 SER A O 1
ATOM 1215 N N . LEU A 1 164 ? -10.313 12.621 5.402 1.00 93.31 164 LEU A N 1
ATOM 1216 C CA . LEU A 1 164 ? -10.150 11.592 6.427 1.00 93.31 164 LEU A CA 1
ATOM 1217 C C . LEU A 1 164 ? -11.015 11.815 7.670 1.00 93.31 164 LEU A C 1
ATOM 1219 O O . LEU A 1 164 ? -11.219 12.945 8.114 1.00 93.31 164 LEU A O 1
ATOM 1223 N N . THR A 1 165 ? -11.485 10.718 8.272 1.00 92.94 165 THR A N 1
ATOM 1224 C CA . THR A 1 165 ? -12.033 10.751 9.637 1.00 92.94 165 THR A CA 1
ATOM 1225 C C . THR A 1 165 ? -10.918 11.067 10.645 1.00 92.94 165 THR A C 1
ATOM 1227 O O . THR A 1 165 ? -9.745 10.832 10.351 1.00 92.94 165 THR A O 1
ATOM 1230 N N . PRO A 1 166 ? -11.227 11.554 11.863 1.00 91.31 166 PRO A N 1
ATOM 1231 C CA . PRO A 1 166 ? -10.195 11.832 12.865 1.00 91.31 166 PRO A CA 1
ATOM 1232 C C . PRO A 1 166 ? -9.317 10.617 13.211 1.00 91.31 166 PRO A C 1
ATOM 1234 O O . PRO A 1 166 ? -8.108 10.759 13.370 1.00 91.31 166 PRO A O 1
ATOM 1237 N N . THR A 1 167 ? -9.907 9.418 13.288 1.00 91.88 167 THR A N 1
ATOM 1238 C CA . THR A 1 167 ? -9.165 8.165 13.509 1.00 91.88 167 THR A CA 1
ATOM 1239 C C . THR A 1 167 ? -8.270 7.837 12.319 1.00 91.88 167 THR A C 1
ATOM 1241 O O . THR A 1 167 ? -7.098 7.527 12.506 1.00 91.88 167 THR A O 1
ATOM 1244 N N . ALA A 1 168 ? -8.792 7.946 11.097 1.00 93.81 168 ALA A N 1
ATOM 1245 C CA . ALA A 1 168 ? -8.026 7.667 9.889 1.00 93.81 168 ALA A CA 1
ATOM 1246 C C . ALA A 1 168 ? -6.874 8.651 9.694 1.00 93.81 168 ALA A C 1
ATOM 1248 O O . ALA A 1 168 ? -5.784 8.242 9.318 1.00 93.81 168 ALA A O 1
ATOM 1249 N N . LEU A 1 169 ? -7.084 9.933 10.003 1.00 92.50 169 LEU A N 1
ATOM 1250 C CA . LEU A 1 169 ? -6.029 10.940 9.974 1.00 92.50 169 LEU A CA 1
ATOM 1251 C C . LEU A 1 169 ? -4.927 10.604 10.985 1.00 92.50 169 LEU A C 1
ATOM 1253 O O . LEU A 1 169 ? -3.751 10.682 10.639 1.00 92.50 169 LEU A O 1
ATOM 1257 N N . ALA A 1 170 ? -5.290 10.179 12.199 1.00 92.12 170 ALA A N 1
ATOM 1258 C CA . ALA A 1 170 ? -4.327 9.735 13.205 1.00 92.12 170 ALA A CA 1
ATOM 1259 C C . ALA A 1 170 ? -3.507 8.522 12.731 1.00 92.12 170 ALA A C 1
ATOM 1261 O O . ALA A 1 170 ? -2.284 8.552 12.823 1.00 92.12 170 ALA A O 1
ATOM 1262 N N . LEU A 1 171 ? -4.157 7.511 12.142 1.00 94.06 171 LEU A N 1
ATOM 1263 C CA . LEU A 1 171 ? -3.484 6.350 11.540 1.00 94.06 171 LEU A CA 1
ATOM 1264 C C . LEU A 1 171 ? -2.637 6.712 10.306 1.00 94.06 171 LEU A C 1
ATOM 1266 O O . LEU A 1 171 ? -1.630 6.076 10.034 1.00 94.06 171 LEU A O 1
ATOM 1270 N N . ALA A 1 172 ? -3.028 7.727 9.539 1.00 93.00 172 ALA A N 1
ATOM 1271 C CA . ALA A 1 172 ? -2.307 8.130 8.336 1.00 93.00 172 ALA A CA 1
ATOM 1272 C C . ALA A 1 172 ? -1.052 8.975 8.640 1.00 93.00 172 ALA A C 1
ATOM 1274 O O . ALA A 1 172 ? -0.098 9.003 7.863 1.00 93.00 172 ALA A O 1
ATOM 1275 N N . THR A 1 173 ? -1.068 9.714 9.750 1.00 90.31 173 THR A N 1
ATOM 1276 C CA . THR A 1 173 ? -0.067 10.756 10.052 1.00 90.31 173 THR A CA 1
ATOM 1277 C C . THR A 1 173 ? 0.722 10.520 11.332 1.00 90.31 173 THR A C 1
ATOM 1279 O O . THR A 1 173 ? 1.599 11.314 11.650 1.00 90.31 173 THR A O 1
ATOM 1282 N N . GLY A 1 174 ? 0.382 9.487 12.098 1.00 89.38 174 GLY A N 1
ATOM 1283 C CA . GLY A 1 174 ? 0.972 9.230 13.411 1.00 89.38 174 GLY A CA 1
ATOM 1284 C C . GLY A 1 174 ? 0.545 10.187 14.515 1.00 89.38 174 GLY A C 1
ATOM 1285 O O . GLY A 1 174 ? 1.136 10.201 15.590 1.00 89.38 174 GLY A O 1
ATOM 1286 N N . SER A 1 175 ? -0.518 10.962 14.289 1.00 86.88 175 SER A N 1
ATOM 1287 C CA . SER A 1 175 ? -1.105 11.800 15.334 1.00 86.88 175 SER A CA 1
ATOM 1288 C C . SER A 1 175 ? -1.784 10.956 16.420 1.00 86.88 175 SER A C 1
ATOM 1290 O O . SER A 1 175 ? -2.178 9.807 16.213 1.00 86.88 175 SER A O 1
ATOM 1292 N N . LYS A 1 176 ? -2.003 11.553 17.596 1.00 88.06 176 LYS A N 1
ATOM 1293 C CA . LYS A 1 176 ? -2.724 10.899 18.694 1.00 88.06 176 LYS A CA 1
ATOM 1294 C C . LYS A 1 176 ? -4.131 10.466 18.266 1.00 88.06 176 LYS A C 1
ATOM 1296 O O . LYS A 1 176 ? -4.932 11.281 17.812 1.00 88.06 176 LYS A O 1
ATOM 1301 N N . ILE A 1 177 ? -4.454 9.197 18.511 1.00 87.25 177 ILE A N 1
ATOM 1302 C CA . ILE A 1 177 ? -5.782 8.639 18.240 1.00 87.25 177 ILE A CA 1
ATOM 1303 C C . ILE A 1 177 ? -6.810 9.299 19.172 1.00 87.25 177 ILE A C 1
ATOM 1305 O O . ILE A 1 177 ? -6.634 9.266 20.397 1.00 87.25 177 ILE A O 1
ATOM 1309 N N . PRO A 1 178 ? -7.882 9.904 18.631 1.00 83.94 178 PRO A N 1
ATOM 1310 C CA . PRO A 1 178 ? -8.922 10.515 19.447 1.00 83.94 178 PRO A CA 1
ATOM 1311 C C . PRO A 1 178 ? -9.613 9.478 20.335 1.00 83.94 178 PRO A C 1
ATOM 1313 O O . PRO A 1 178 ? -10.041 8.425 19.863 1.00 83.94 178 PRO A O 1
ATOM 1316 N N . SER A 1 179 ? -9.788 9.788 21.621 1.00 72.38 179 SER A N 1
ATOM 1317 C CA . SER A 1 179 ? -10.601 8.946 22.498 1.00 72.38 179 SER A CA 1
ATOM 1318 C C . SER A 1 179 ? -12.066 9.039 22.075 1.00 72.38 179 SER A C 1
ATOM 1320 O O . SER A 1 179 ? -12.645 10.128 22.101 1.00 72.38 179 SER A O 1
ATOM 1322 N N . SER A 1 180 ? -12.676 7.909 21.715 1.00 62.59 180 SER A N 1
ATOM 1323 C CA . SER A 1 180 ? -14.111 7.856 21.428 1.00 62.59 180 SER A CA 1
ATOM 1324 C C . SER A 1 180 ? -14.899 8.202 22.695 1.00 62.59 180 SER A C 1
ATOM 1326 O O . SER A 1 180 ? -14.902 7.449 23.665 1.00 62.59 180 SER A O 1
ATOM 1328 N N . THR A 1 181 ? -15.566 9.358 22.702 1.00 49.22 181 THR A N 1
ATOM 1329 C CA . THR A 1 181 ? -16.514 9.761 23.757 1.00 49.22 181 THR A CA 1
ATOM 1330 C C . THR A 1 181 ? -17.943 9.313 23.453 1.00 49.22 181 THR A C 1
ATOM 1332 O O . THR A 1 181 ? -18.845 9.513 24.270 1.00 49.22 181 THR A O 1
ATOM 1335 N N . SER A 1 182 ? -18.179 8.699 22.287 1.00 49.66 182 SER A N 1
ATOM 1336 C CA . SER A 1 182 ? -19.503 8.193 21.944 1.00 49.66 182 SER A CA 1
ATOM 1337 C C . SER A 1 182 ? -19.784 6.924 22.747 1.00 49.66 182 SER A C 1
ATOM 1339 O O . SER A 1 182 ? -19.014 5.963 22.711 1.00 49.66 182 SER A O 1
ATOM 1341 N N . ARG A 1 183 ? -20.900 6.908 23.488 1.00 44.09 183 ARG A N 1
ATOM 1342 C CA . ARG A 1 183 ? -21.477 5.648 23.967 1.00 44.09 183 ARG A CA 1
ATOM 1343 C C . ARG A 1 183 ? -21.713 4.787 22.730 1.00 44.09 183 ARG A C 1
ATOM 1345 O O . ARG A 1 183 ? -22.540 5.149 21.898 1.00 44.09 183 ARG A O 1
ATOM 1352 N N . MET A 1 184 ? -20.984 3.682 22.600 1.00 54.41 184 MET A N 1
ATOM 1353 C CA . MET A 1 184 ? -21.214 2.703 21.542 1.00 54.41 184 MET A CA 1
ATOM 1354 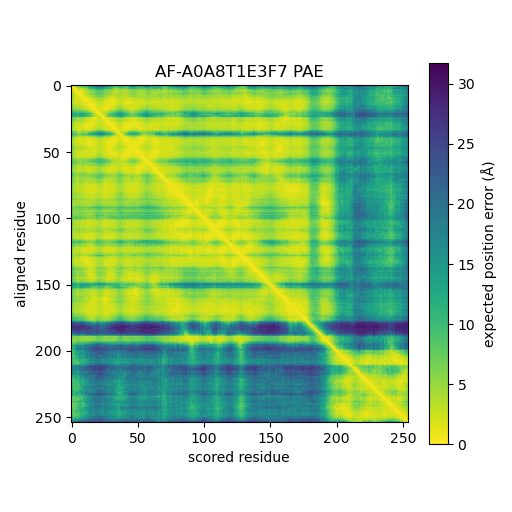C C . MET A 1 184 ? -22.588 2.071 21.791 1.00 54.41 184 MET A C 1
ATOM 1356 O O . MET A 1 184 ? -22.738 1.182 22.620 1.00 54.41 184 MET A O 1
ATOM 1360 N N . LEU A 1 185 ? -23.626 2.613 21.148 1.00 52.75 185 LEU A N 1
ATOM 1361 C CA . LEU A 1 185 ? -25.020 2.180 21.325 1.00 52.75 185 LEU A CA 1
ATOM 1362 C C . LEU A 1 185 ? -25.308 0.829 20.650 1.00 52.75 185 LEU A C 1
ATOM 1364 O O . LEU A 1 185 ? -26.387 0.270 20.832 1.00 52.75 185 LEU A O 1
ATOM 1368 N N . LYS A 1 186 ? -24.347 0.304 19.884 1.00 57.50 186 LYS A N 1
ATOM 1369 C CA . LYS A 1 186 ? -24.372 -1.022 19.281 1.00 57.50 186 LYS A CA 1
ATOM 1370 C C . LYS A 1 186 ? -23.157 -1.794 19.783 1.00 57.50 186 LYS A C 1
ATOM 1372 O O . LYS A 1 186 ? -22.042 -1.281 19.734 1.00 57.50 186 LYS A O 1
ATOM 1377 N N . GLU A 1 187 ? -23.390 -3.000 20.283 1.00 55.69 187 GLU A N 1
ATOM 1378 C CA . GLU A 1 187 ? -22.325 -3.937 20.625 1.00 55.69 187 GLU A CA 1
ATOM 1379 C C . GLU A 1 187 ? -21.635 -4.341 19.316 1.00 55.69 187 GLU A C 1
ATOM 1381 O O . GLU A 1 187 ? -22.200 -5.067 18.496 1.00 55.69 187 GLU A O 1
ATOM 1386 N N . GLU A 1 188 ? -20.460 -3.767 19.051 1.00 65.25 188 GLU A N 1
ATOM 1387 C CA . GLU A 1 188 ? -19.639 -4.186 17.919 1.00 65.25 188 GLU A CA 1
ATOM 1388 C C . GLU A 1 188 ? -19.165 -5.612 18.191 1.00 65.25 188 GLU A C 1
ATOM 1390 O O . GLU A 1 188 ? -18.566 -5.895 19.225 1.00 65.25 188 GLU A O 1
ATOM 1395 N N . ALA A 1 189 ? -19.498 -6.529 17.287 1.00 79.81 189 ALA A N 1
ATOM 1396 C CA . ALA A 1 189 ? -19.225 -7.945 17.472 1.00 79.81 189 ALA A CA 1
ATOM 1397 C C . ALA A 1 189 ? -17.730 -8.258 17.310 1.00 79.81 189 ALA A C 1
ATOM 1399 O O . ALA A 1 189 ? -16.994 -7.547 16.621 1.00 79.81 189 ALA A O 1
ATOM 1400 N N . HIS A 1 190 ? -17.309 -9.368 17.920 1.00 89.69 190 HIS A N 1
ATOM 1401 C CA . HIS A 1 190 ? -16.015 -9.990 17.658 1.00 89.69 190 HIS A CA 1
ATOM 1402 C C . HIS A 1 190 ? -15.793 -10.168 16.149 1.00 89.69 190 HIS A C 1
ATOM 1404 O O . HIS A 1 190 ? -16.664 -10.684 15.445 1.00 89.69 190 HIS A O 1
ATOM 1410 N N . MET A 1 191 ? -14.623 -9.760 15.661 1.00 92.00 191 MET A N 1
ATOM 1411 C CA . MET A 1 191 ? -14.233 -9.941 14.267 1.00 92.00 191 MET A CA 1
ATOM 1412 C C . MET A 1 191 ? -13.446 -11.246 14.109 1.00 92.00 191 MET A C 1
ATOM 1414 O O . MET A 1 191 ? -12.254 -11.294 14.404 1.00 92.00 191 MET A O 1
ATOM 1418 N N . ALA A 1 192 ? -14.107 -12.296 13.633 1.00 92.12 192 ALA A N 1
ATOM 1419 C CA . ALA A 1 192 ? -13.440 -13.538 13.257 1.00 92.12 192 ALA A CA 1
ATOM 1420 C C . ALA A 1 192 ? -12.995 -13.473 11.790 1.00 92.12 192 ALA A C 1
ATOM 1422 O O . ALA A 1 192 ? -13.809 -13.204 10.905 1.00 92.12 192 ALA A O 1
ATOM 1423 N N . MET A 1 193 ? -11.711 -13.713 11.544 1.00 91.81 193 MET A N 1
ATOM 1424 C CA . MET A 1 193 ? -11.138 -13.914 10.216 1.00 91.81 193 MET A CA 1
ATOM 1425 C C . MET A 1 193 ? -10.751 -15.381 10.075 1.00 91.81 193 MET A C 1
ATOM 1427 O O . MET A 1 193 ? -10.152 -15.964 10.977 1.00 91.81 193 MET A O 1
ATOM 1431 N N . GLU A 1 194 ? -11.077 -15.984 8.940 1.00 86.31 194 GLU A N 1
ATOM 1432 C CA . GLU A 1 194 ? -10.636 -17.343 8.638 1.00 86.31 194 GLU A CA 1
ATOM 1433 C C . GLU A 1 194 ? -9.117 -17.367 8.438 1.00 86.31 194 GLU A C 1
ATOM 1435 O O . GLU A 1 194 ? -8.534 -16.432 7.892 1.00 86.31 194 GLU A O 1
ATOM 1440 N N . ALA A 1 195 ? -8.452 -18.435 8.874 1.00 80.19 195 ALA A N 1
ATOM 1441 C CA . ALA A 1 195 ? -7.043 -18.614 8.543 1.00 80.19 195 ALA A CA 1
ATOM 1442 C C . ALA A 1 195 ? -6.905 -18.913 7.042 1.00 80.19 195 ALA A C 1
ATOM 1444 O O . ALA A 1 195 ? -7.644 -19.746 6.509 1.00 80.19 195 ALA A O 1
ATOM 1445 N N . THR A 1 196 ? -5.933 -18.295 6.361 1.00 69.56 196 THR A N 1
ATOM 1446 C CA . THR A 1 196 ? -5.660 -18.574 4.943 1.00 69.56 196 THR A CA 1
ATOM 1447 C C . THR A 1 196 ? -5.002 -19.943 4.801 1.00 69.56 196 THR A C 1
ATOM 1449 O O . THR A 1 196 ? -3.786 -20.105 4.661 1.00 69.56 196 THR A O 1
ATOM 1452 N N . GLU A 1 197 ? -5.836 -20.972 4.818 1.00 65.06 197 GLU A N 1
ATOM 1453 C CA . GLU A 1 197 ? -5.466 -22.344 4.540 1.00 65.06 197 GLU A CA 1
ATOM 1454 C C . GLU A 1 197 ? -6.173 -22.806 3.265 1.00 65.06 197 GLU A C 1
ATOM 1456 O O . GLU A 1 197 ? -7.185 -23.500 3.285 1.00 65.06 197 GLU A O 1
ATOM 1461 N N . CYS A 1 198 ? -5.588 -22.475 2.114 1.00 62.84 198 CYS A N 1
ATOM 1462 C CA . CYS A 1 198 ? -5.923 -23.095 0.830 1.00 62.84 198 CYS A CA 1
ATOM 1463 C C . CYS A 1 198 ? -5.411 -24.551 0.795 1.00 62.84 198 CYS A C 1
ATOM 1465 O O . CYS A 1 198 ? -4.507 -24.890 0.031 1.00 62.84 198 CYS A O 1
ATOM 1467 N N . LYS A 1 199 ? -5.929 -25.410 1.684 1.00 63.69 199 LYS A N 1
ATOM 1468 C CA . LYS A 1 199 ? -5.455 -26.793 1.859 1.00 63.69 199 LYS A CA 1
ATOM 1469 C C . LYS A 1 199 ? -5.938 -27.730 0.753 1.00 63.69 199 LYS A C 1
ATOM 1471 O O . LYS A 1 199 ? -5.208 -28.647 0.390 1.00 63.69 199 LYS A O 1
ATOM 1476 N N . THR A 1 200 ? -7.123 -27.498 0.191 1.00 72.69 200 THR A N 1
ATOM 1477 C CA . THR A 1 200 ? -7.716 -28.373 -0.833 1.00 72.69 200 THR A CA 1
ATOM 1478 C C . THR A 1 200 ? -8.633 -27.601 -1.768 1.00 72.69 200 THR A C 1
ATOM 1480 O O . THR A 1 200 ? -9.400 -26.751 -1.319 1.00 72.69 200 THR A O 1
ATOM 1483 N N . CYS A 1 201 ? -8.602 -27.927 -3.062 1.00 81.56 201 CYS A N 1
ATOM 1484 C CA . CYS A 1 201 ? -9.600 -27.411 -3.987 1.00 81.56 201 CYS A CA 1
ATOM 1485 C C . CYS A 1 201 ? -10.991 -27.954 -3.619 1.00 81.56 201 CYS A C 1
ATOM 1487 O O . CYS A 1 201 ? -11.133 -29.170 -3.488 1.00 81.56 201 CYS A O 1
ATOM 1489 N N . PRO A 1 202 ? -12.030 -27.106 -3.505 1.00 81.50 202 PRO A N 1
ATOM 1490 C CA . PRO A 1 202 ? -13.395 -27.566 -3.233 1.00 81.50 202 PRO A CA 1
ATOM 1491 C C . PRO A 1 202 ? -14.020 -28.332 -4.412 1.00 81.50 202 PRO A C 1
ATOM 1493 O O . PRO A 1 202 ? -15.119 -28.866 -4.297 1.00 81.50 202 PRO A O 1
ATOM 1496 N N . SER A 1 203 ? -13.341 -28.377 -5.559 1.00 84.12 203 SER A N 1
ATOM 1497 C CA . SER A 1 203 ? -13.784 -29.061 -6.770 1.00 84.12 203 SER A CA 1
ATOM 1498 C C . SER A 1 203 ? -12.661 -29.917 -7.354 1.00 84.12 203 SER A C 1
ATOM 1500 O O . SER A 1 203 ? -11.523 -29.872 -6.889 1.00 84.12 203 SER A O 1
ATOM 1502 N N . THR A 1 204 ? -12.974 -30.703 -8.385 1.00 90.56 204 THR A N 1
ATOM 1503 C CA . THR A 1 204 ? -11.961 -31.440 -9.147 1.00 90.56 204 THR A CA 1
ATOM 1504 C C . THR A 1 204 ? -10.969 -30.454 -9.779 1.00 90.56 204 THR A C 1
ATOM 1506 O O . THR A 1 204 ? -11.412 -29.620 -10.576 1.00 90.56 204 THR A O 1
ATOM 1509 N N . PRO A 1 205 ? -9.658 -30.538 -9.461 1.00 91.31 205 PRO A N 1
ATOM 1510 C CA . PRO A 1 205 ? -8.649 -29.667 -10.054 1.00 91.31 205 PRO A CA 1
ATOM 1511 C C . PRO A 1 205 ? -8.663 -29.721 -11.587 1.00 91.31 205 PRO A C 1
ATOM 1513 O O . PRO A 1 205 ? -8.906 -30.781 -12.168 1.00 91.31 205 PRO A O 1
ATOM 1516 N N . ARG A 1 206 ? -8.409 -28.585 -12.243 1.00 95.19 206 ARG A N 1
ATOM 1517 C CA . ARG A 1 206 ? -8.439 -28.445 -13.712 1.00 95.19 206 ARG A CA 1
ATOM 1518 C C . ARG A 1 206 ? -7.115 -27.896 -14.243 1.00 95.19 206 ARG A C 1
ATOM 1520 O O . ARG A 1 206 ? -6.405 -27.243 -13.483 1.00 95.19 206 ARG A O 1
ATOM 1527 N N . PRO A 1 207 ? -6.774 -28.104 -15.524 1.00 95.44 207 PRO A N 1
ATOM 1528 C CA . PRO A 1 207 ? -5.641 -27.413 -16.127 1.00 95.44 207 PRO A CA 1
ATOM 1529 C C . PRO A 1 207 ? -5.848 -25.896 -16.062 1.00 95.44 207 PRO A C 1
ATOM 1531 O O . PRO A 1 207 ? -6.921 -25.399 -16.410 1.00 95.44 207 PRO A O 1
ATOM 1534 N N . CYS A 1 208 ? -4.829 -25.173 -15.610 1.00 94.50 208 CYS A N 1
ATOM 1535 C CA . CYS A 1 208 ? -4.840 -23.723 -15.468 1.00 94.50 208 CYS A CA 1
ATOM 1536 C C . CYS A 1 208 ? -3.815 -23.087 -16.401 1.00 94.50 208 CYS A C 1
ATOM 1538 O O . CYS A 1 208 ? -2.693 -23.578 -16.535 1.00 94.50 208 CYS A O 1
ATOM 1540 N N . ILE A 1 209 ? -4.189 -21.954 -16.990 1.00 93.00 209 ILE A N 1
ATOM 1541 C CA . ILE A 1 209 ? -3.293 -21.112 -17.780 1.00 93.00 209 ILE A CA 1
ATOM 1542 C C . ILE A 1 209 ? -3.227 -19.750 -17.095 1.00 93.00 209 ILE A C 1
ATOM 1544 O O . ILE A 1 209 ? -4.258 -19.111 -16.896 1.00 93.00 209 ILE A O 1
ATOM 1548 N N . PHE A 1 210 ? -2.022 -19.314 -16.741 1.00 88.88 210 PHE A N 1
ATOM 1549 C CA . PHE A 1 210 ? -1.756 -17.969 -16.242 1.00 88.88 210 PHE A CA 1
ATOM 1550 C C . PHE A 1 210 ? -1.310 -17.100 -17.410 1.00 88.88 210 PHE A C 1
ATOM 1552 O O . PHE A 1 210 ? -0.305 -17.395 -18.054 1.00 88.88 210 PHE A O 1
ATOM 1559 N N . LEU A 1 211 ? -2.074 -16.051 -17.704 1.00 86.38 211 LEU A N 1
ATOM 1560 C CA . LEU A 1 211 ? -1.810 -15.165 -18.830 1.00 86.38 211 LEU A CA 1
ATOM 1561 C C . LEU A 1 211 ? -1.166 -13.883 -18.323 1.00 86.38 211 LEU A C 1
ATOM 1563 O O . LEU A 1 211 ? -1.773 -13.173 -17.521 1.00 86.38 211 LEU A O 1
ATOM 1567 N N . HIS A 1 212 ? 0.035 -13.574 -18.805 1.00 70.62 212 HIS A N 1
ATOM 1568 C CA . HIS A 1 212 ? 0.567 -12.219 -18.711 1.00 70.62 212 HIS A CA 1
ATOM 1569 C C . HIS A 1 212 ? 0.749 -11.648 -20.110 1.00 70.62 212 HIS A C 1
ATOM 1571 O O . HIS A 1 212 ? 1.074 -12.367 -21.052 1.00 70.62 212 HIS A O 1
ATOM 1577 N N . GLY A 1 213 ? 0.593 -10.334 -20.206 1.00 61.66 213 GLY A N 1
ATOM 1578 C CA . GLY A 1 213 ? 0.899 -9.598 -21.421 1.00 61.66 213 GLY A CA 1
ATOM 1579 C C . GLY A 1 213 ? 1.627 -8.282 -21.152 1.00 61.66 213 GLY A C 1
ATOM 1580 O O . GLY A 1 213 ? 2.600 -7.956 -21.824 1.00 61.66 213 GLY A O 1
ATOM 1581 N N . LEU A 1 214 ? 1.229 -7.573 -20.090 1.00 61.97 214 LEU A N 1
ATOM 1582 C CA . LEU A 1 214 ? 1.674 -6.203 -19.852 1.00 61.97 214 LEU A CA 1
ATOM 1583 C C . LEU A 1 214 ? 3.188 -6.081 -19.602 1.00 61.97 214 LEU A C 1
ATOM 1585 O O . LEU A 1 214 ? 3.719 -6.516 -18.569 1.00 61.97 214 LEU A O 1
ATOM 1589 N N . GLY A 1 215 ? 3.870 -5.387 -20.516 1.00 61.03 215 GLY A N 1
ATOM 1590 C CA . GLY A 1 215 ? 5.305 -5.099 -20.429 1.00 61.03 215 GLY A CA 1
ATOM 1591 C C . GLY A 1 215 ? 6.210 -6.271 -20.799 1.00 61.03 215 GLY A C 1
ATOM 1592 O O . GLY A 1 215 ? 7.351 -6.309 -20.340 1.00 61.03 215 GLY A O 1
ATOM 1593 N N . ASN A 1 216 ? 5.703 -7.230 -21.570 1.00 67.62 216 ASN A N 1
ATOM 1594 C CA . ASN A 1 216 ? 6.499 -8.293 -22.157 1.00 67.62 216 ASN A CA 1
ATOM 1595 C C . ASN A 1 216 ? 6.660 -8.035 -23.668 1.00 67.62 216 ASN A C 1
ATOM 1597 O O . ASN A 1 216 ? 5.658 -8.003 -24.371 1.00 67.62 216 ASN A O 1
ATOM 1601 N N . PRO A 1 217 ? 7.886 -7.852 -24.188 1.00 69.00 217 PRO A N 1
ATOM 1602 C CA . PRO A 1 217 ? 8.089 -7.501 -25.595 1.00 69.00 217 PRO A CA 1
ATOM 1603 C C . PRO A 1 217 ? 7.904 -8.681 -26.565 1.00 69.00 217 PRO A C 1
ATOM 1605 O O . PRO A 1 217 ? 7.961 -8.482 -27.777 1.00 69.00 217 PRO A O 1
ATOM 1608 N N . ASN A 1 218 ? 7.718 -9.904 -26.056 1.00 75.12 218 ASN A N 1
ATOM 1609 C CA . ASN A 1 218 ? 7.761 -11.134 -26.847 1.00 75.12 218 ASN A CA 1
ATOM 1610 C C . ASN A 1 218 ? 6.464 -11.945 -26.727 1.00 75.12 218 ASN A C 1
ATOM 1612 O O . ASN A 1 218 ? 5.913 -12.072 -25.640 1.00 75.12 218 ASN A O 1
ATOM 1616 N N . ASP A 1 219 ? 6.032 -12.572 -27.819 1.00 83.12 219 ASP A N 1
ATOM 1617 C CA . ASP A 1 219 ? 5.005 -13.618 -27.806 1.00 83.12 219 ASP A CA 1
ATOM 1618 C C . ASP A 1 219 ? 5.665 -14.995 -27.889 1.00 83.12 219 ASP A C 1
ATOM 1620 O O . ASP A 1 219 ? 6.522 -15.220 -28.747 1.00 83.12 219 ASP A O 1
ATOM 1624 N N . GLU A 1 220 ? 5.211 -15.945 -27.073 1.00 89.06 220 GLU A N 1
ATOM 1625 C CA . GLU A 1 220 ? 5.541 -17.356 -27.278 1.00 89.06 220 GLU A CA 1
ATOM 1626 C C . GLU A 1 220 ? 4.383 -18.077 -27.960 1.00 89.06 220 GLU A C 1
ATOM 1628 O O . GLU A 1 220 ? 3.236 -18.038 -27.514 1.00 89.06 220 GLU A O 1
ATOM 1633 N N . ALA A 1 221 ? 4.693 -18.816 -29.025 1.00 87.62 221 ALA A N 1
ATOM 1634 C CA . ALA A 1 221 ? 3.687 -19.571 -29.772 1.00 87.62 221 ALA A CA 1
ATOM 1635 C C . ALA A 1 221 ? 3.073 -20.728 -28.959 1.00 87.62 221 ALA A C 1
ATOM 1637 O O . ALA A 1 221 ? 2.010 -21.240 -29.312 1.00 87.62 221 ALA A O 1
ATOM 1638 N N . GLN A 1 222 ? 3.755 -21.177 -27.901 1.00 91.88 222 GLN A N 1
ATOM 1639 C CA . GLN A 1 222 ? 3.327 -22.285 -27.055 1.00 91.88 222 GLN A CA 1
ATOM 1640 C C . GLN A 1 222 ? 3.211 -21.862 -25.593 1.00 91.88 222 GLN A C 1
ATOM 1642 O O . GLN A 1 222 ? 3.910 -20.972 -25.110 1.00 91.88 222 GLN A O 1
ATOM 1647 N N . LEU A 1 223 ? 2.331 -22.560 -24.879 1.00 91.62 223 LEU A N 1
ATOM 1648 C CA . LEU A 1 223 ? 2.225 -22.452 -23.434 1.00 91.62 223 LEU A CA 1
ATOM 1649 C C . LEU A 1 223 ? 3.490 -22.994 -22.768 1.00 91.62 223 LEU A C 1
ATOM 1651 O O . LEU A 1 223 ? 3.950 -24.088 -23.088 1.00 91.62 223 LEU A O 1
ATOM 1655 N N . GLN A 1 224 ? 4.010 -22.243 -21.808 1.00 91.38 224 GLN A N 1
ATOM 1656 C CA . GLN A 1 224 ? 5.223 -22.586 -21.085 1.00 91.38 224 GLN A CA 1
ATOM 1657 C C . GLN A 1 224 ? 4.896 -23.454 -19.869 1.00 91.38 224 GLN A C 1
ATOM 1659 O O . GLN A 1 224 ? 3.962 -23.170 -19.119 1.00 91.38 224 GLN A O 1
ATOM 1664 N N . ASP A 1 225 ? 5.705 -24.487 -19.643 1.00 90.31 225 ASP A N 1
ATOM 1665 C CA . ASP A 1 225 ? 5.633 -25.359 -18.460 1.00 90.31 225 ASP A CA 1
ATOM 1666 C C . ASP A 1 225 ? 6.208 -24.720 -17.196 1.00 90.31 225 ASP A C 1
ATOM 1668 O O . ASP A 1 225 ? 5.925 -25.134 -16.074 1.00 90.31 225 ASP A O 1
ATOM 1672 N N . THR A 1 226 ? 7.071 -23.722 -17.373 1.00 87.31 226 THR A N 1
ATOM 1673 C CA . THR A 1 226 ? 7.817 -23.104 -16.280 1.00 87.31 226 THR A CA 1
ATOM 1674 C C . THR A 1 226 ? 7.597 -21.602 -16.284 1.00 87.31 226 THR A C 1
ATOM 1676 O O . THR A 1 226 ? 7.463 -21.014 -17.359 1.00 87.31 226 THR A O 1
ATOM 1679 N N . PRO A 1 227 ? 7.650 -20.949 -15.114 1.00 84.88 227 PRO A N 1
ATOM 1680 C CA . PRO A 1 227 ? 7.475 -19.509 -15.026 1.00 84.88 227 PRO A CA 1
ATOM 1681 C C . PRO A 1 227 ? 8.697 -18.733 -15.529 1.00 84.88 227 PRO A C 1
ATOM 1683 O O . PRO A 1 227 ? 8.764 -17.542 -15.300 1.00 84.88 227 PRO A O 1
ATOM 1686 N N . LYS A 1 228 ? 9.710 -19.337 -16.169 1.00 84.81 228 LYS A N 1
ATOM 1687 C CA . LYS A 1 228 ? 10.988 -18.654 -16.469 1.00 84.81 228 LYS A CA 1
ATOM 1688 C C . LYS A 1 228 ? 10.813 -17.334 -17.223 1.00 84.81 228 LYS A C 1
ATOM 1690 O O . LYS A 1 228 ? 11.425 -16.343 -16.848 1.00 84.81 228 LYS A O 1
ATOM 1695 N N . LEU A 1 229 ? 9.944 -17.319 -18.231 1.00 80.69 229 LEU A N 1
ATOM 1696 C CA . LEU A 1 229 ? 9.655 -16.129 -19.040 1.00 80.69 229 LEU A CA 1
ATOM 1697 C C . LEU A 1 229 ? 8.677 -15.159 -18.353 1.00 80.69 229 LEU A C 1
ATOM 1699 O O . LEU A 1 229 ? 8.502 -14.031 -18.795 1.00 80.69 229 LEU A O 1
ATOM 1703 N N . THR A 1 230 ? 8.060 -15.584 -17.247 1.00 77.56 230 THR A N 1
ATOM 1704 C CA . THR A 1 230 ? 6.980 -14.871 -16.545 1.00 77.56 230 THR A CA 1
ATOM 1705 C C . THR A 1 230 ? 7.322 -14.606 -15.073 1.00 77.56 230 THR A C 1
ATOM 1707 O O . THR A 1 230 ? 6.484 -14.100 -14.319 1.00 77.56 230 THR A O 1
ATOM 1710 N N . LYS A 1 231 ? 8.535 -14.980 -14.636 1.00 73.31 231 LYS A N 1
ATOM 1711 C CA . LYS A 1 231 ? 8.943 -15.097 -13.225 1.00 73.31 231 LYS A CA 1
ATOM 1712 C C . LYS A 1 231 ? 8.841 -13.745 -12.534 1.00 73.31 231 LYS A C 1
ATOM 1714 O O . LYS A 1 231 ? 8.348 -13.675 -11.417 1.00 73.31 231 LYS A O 1
ATOM 1719 N N . ARG A 1 232 ? 9.187 -12.680 -13.262 1.00 66.31 232 ARG A N 1
ATOM 1720 C CA . ARG A 1 232 ? 9.114 -11.281 -12.814 1.00 66.31 232 ARG A CA 1
ATOM 1721 C C . ARG A 1 232 ? 7.688 -10.757 -12.607 1.00 66.31 232 ARG A C 1
ATOM 1723 O O . ARG A 1 232 ? 7.512 -9.631 -12.159 1.00 66.31 232 ARG A O 1
ATOM 1730 N N . LYS A 1 233 ? 6.660 -11.508 -13.021 1.00 71.12 233 LYS A N 1
ATOM 1731 C CA . LYS A 1 233 ? 5.250 -11.091 -12.948 1.00 71.12 233 LYS A CA 1
ATOM 1732 C C . LYS A 1 233 ? 4.463 -11.931 -11.950 1.00 71.12 233 LYS A C 1
ATOM 1734 O O . LYS A 1 233 ? 3.932 -11.386 -10.993 1.00 71.12 233 LYS A O 1
ATOM 1739 N N . PHE A 1 234 ? 4.413 -13.246 -12.155 1.00 70.38 234 PHE A N 1
ATOM 1740 C CA . PHE A 1 234 ? 3.638 -14.153 -11.296 1.00 70.38 234 PHE A CA 1
ATOM 1741 C C . PHE A 1 234 ? 4.495 -14.961 -10.318 1.00 70.38 234 PHE A C 1
ATOM 1743 O O . PHE A 1 234 ? 3.960 -15.585 -9.406 1.00 70.38 234 PHE A O 1
ATOM 1750 N N . GLY A 1 235 ? 5.818 -14.987 -10.503 1.00 76.25 235 GLY A N 1
ATOM 1751 C CA . GLY A 1 235 ? 6.660 -15.974 -9.838 1.00 76.25 235 GLY A CA 1
ATOM 1752 C C . GLY A 1 235 ? 6.263 -17.403 -10.223 1.00 76.25 235 GLY A C 1
ATOM 1753 O O . GLY A 1 235 ? 5.747 -17.650 -11.312 1.00 76.25 235 GLY A O 1
ATOM 1754 N N . ASP A 1 236 ? 6.528 -18.354 -9.327 1.00 82.62 236 ASP A N 1
ATOM 1755 C CA . ASP A 1 236 ? 6.123 -19.747 -9.504 1.00 82.62 236 ASP A CA 1
ATOM 1756 C C . ASP A 1 236 ? 4.760 -20.021 -8.859 1.00 82.62 236 ASP A C 1
ATOM 1758 O O . ASP A 1 236 ? 4.623 -20.030 -7.634 1.00 82.62 236 ASP A O 1
ATOM 1762 N N . MET A 1 237 ? 3.757 -20.299 -9.692 1.00 83.81 237 MET A N 1
ATOM 1763 C CA . MET A 1 237 ? 2.399 -20.610 -9.245 1.00 83.81 237 MET A CA 1
ATOM 1764 C C . MET A 1 237 ? 2.249 -22.038 -8.702 1.00 83.81 237 MET A C 1
ATOM 1766 O O . MET A 1 237 ? 1.208 -22.371 -8.114 1.00 83.81 237 MET A O 1
ATOM 1770 N N . HIS A 1 238 ? 3.268 -22.894 -8.837 1.00 81.06 238 HIS A N 1
ATOM 1771 C CA . HIS A 1 238 ? 3.219 -24.251 -8.299 1.00 81.06 238 HIS A CA 1
ATOM 1772 C C . HIS A 1 238 ? 3.062 -24.249 -6.768 1.00 81.06 238 HIS A C 1
ATOM 1774 O O . HIS A 1 238 ? 3.812 -23.644 -5.994 1.00 81.06 238 HIS A O 1
ATOM 1780 N N . GLY A 1 239 ? 2.020 -24.940 -6.301 1.00 76.31 239 GLY A N 1
ATOM 1781 C CA . GLY A 1 239 ? 1.645 -24.979 -4.885 1.00 76.31 239 GLY A CA 1
ATOM 1782 C C . GLY A 1 239 ? 1.021 -23.684 -4.349 1.00 76.31 239 GLY A C 1
ATOM 1783 O O . GLY A 1 239 ? 0.885 -23.558 -3.134 1.00 76.31 239 GLY A O 1
ATOM 1784 N N . HIS A 1 240 ? 0.667 -22.735 -5.222 1.00 78.50 240 HIS A N 1
ATOM 1785 C CA . HIS A 1 240 ? -0.131 -21.546 -4.893 1.00 78.50 240 HIS A CA 1
ATOM 1786 C C . HIS A 1 240 ? -1.545 -21.599 -5.495 1.00 78.50 240 HIS A C 1
ATOM 1788 O O . HIS A 1 240 ? -2.411 -20.835 -5.086 1.00 78.50 240 HIS A O 1
ATOM 1794 N N . ALA A 1 241 ? -1.806 -22.542 -6.407 1.00 84.75 241 ALA A N 1
ATOM 1795 C CA . ALA A 1 241 ? -3.115 -22.764 -7.010 1.00 84.75 241 ALA A CA 1
ATOM 1796 C C . ALA A 1 241 ? -3.587 -24.220 -6.783 1.00 84.75 241 ALA A C 1
ATOM 1798 O O . ALA A 1 241 ? -3.428 -25.066 -7.662 1.00 84.75 241 ALA A O 1
ATOM 1799 N N . PRO A 1 242 ? -4.164 -24.556 -5.609 1.00 83.94 242 PRO A N 1
ATOM 1800 C CA . PRO A 1 242 ? -4.536 -25.937 -5.259 1.00 83.94 242 PRO A CA 1
ATOM 1801 C C . PRO A 1 242 ? -5.648 -26.521 -6.144 1.00 83.94 242 PRO A C 1
ATOM 1803 O O . PRO A 1 242 ? -5.867 -27.729 -6.144 1.00 83.94 242 PRO A O 1
ATOM 1806 N N . CYS A 1 243 ? -6.354 -25.670 -6.894 1.00 88.81 243 CYS A N 1
ATOM 1807 C CA . CYS A 1 243 ? -7.355 -26.062 -7.884 1.00 88.81 243 CYS A CA 1
ATOM 1808 C C . CYS A 1 243 ? -6.793 -26.344 -9.278 1.00 88.81 243 CYS A C 1
ATOM 1810 O O . CYS A 1 243 ? -7.565 -26.680 -10.177 1.00 88.81 243 CYS A O 1
ATOM 1812 N N . CYS A 1 244 ? -5.480 -26.239 -9.465 1.00 91.12 244 CYS A N 1
ATOM 1813 C CA . CYS A 1 244 ? -4.842 -26.507 -10.740 1.00 91.12 244 CYS A CA 1
ATOM 1814 C C . CYS A 1 244 ? -4.243 -27.914 -10.750 1.00 91.12 244 CYS A C 1
ATOM 1816 O O . CYS A 1 244 ? -3.365 -28.223 -9.949 1.00 91.12 244 CYS A O 1
ATOM 1818 N N . SER A 1 245 ? -4.721 -28.773 -11.653 1.00 91.75 245 SER A N 1
ATOM 1819 C CA . SER A 1 245 ? -4.119 -30.097 -11.884 1.00 91.75 245 SER A CA 1
ATOM 1820 C C . SER A 1 245 ? -2.807 -29.995 -12.661 1.00 91.75 245 SER A C 1
ATOM 1822 O O . SER A 1 245 ? -1.934 -30.846 -12.538 1.00 91.75 245 SER A O 1
ATOM 1824 N N . GLU A 1 246 ? -2.700 -28.954 -13.479 1.00 93.50 246 GLU A N 1
ATOM 1825 C CA . GLU A 1 246 ? -1.549 -28.604 -14.297 1.00 93.50 246 GLU A CA 1
ATOM 1826 C C . GLU A 1 246 ? -1.499 -27.080 -14.385 1.00 93.50 246 GLU A C 1
ATOM 1828 O O . GLU A 1 246 ? -2.545 -26.424 -14.418 1.00 93.50 246 GLU A O 1
ATOM 1833 N N . ILE A 1 247 ? -0.294 -26.520 -14.398 1.00 93.56 247 ILE A N 1
ATOM 1834 C CA . ILE A 1 247 ? -0.070 -25.083 -14.506 1.00 93.56 247 ILE A CA 1
ATOM 1835 C C . ILE A 1 247 ? 0.740 -24.825 -15.767 1.00 93.56 247 ILE A C 1
ATOM 1837 O O . ILE A 1 247 ? 1.809 -25.399 -15.958 1.00 93.56 247 ILE A O 1
ATOM 1841 N N . LYS A 1 248 ? 0.224 -23.930 -16.605 1.00 94.12 248 LYS A N 1
ATOM 1842 C CA . LYS A 1 248 ? 0.913 -23.395 -17.773 1.00 94.12 248 LYS A CA 1
ATOM 1843 C C . LYS A 1 248 ? 0.934 -21.877 -17.732 1.00 94.12 248 LYS A C 1
ATOM 1845 O O . LYS A 1 248 ? 0.048 -21.256 -17.141 1.00 94.12 248 LYS A O 1
ATOM 1850 N N . TYR A 1 249 ? 1.885 -21.289 -18.441 1.00 91.06 249 TYR A N 1
ATOM 1851 C CA . TYR A 1 249 ? 2.013 -19.844 -18.577 1.00 91.06 249 TYR A CA 1
ATOM 1852 C C . TYR A 1 249 ? 1.894 -19.440 -20.046 1.00 91.06 249 TYR A C 1
ATOM 1854 O O . TYR A 1 249 ? 2.564 -20.010 -20.907 1.00 91.06 249 TYR A O 1
ATOM 1862 N N . ALA A 1 250 ? 1.032 -18.470 -20.336 1.00 90.19 250 ALA A N 1
ATOM 1863 C CA . ALA A 1 250 ? 0.968 -17.826 -21.640 1.00 90.19 250 ALA A CA 1
ATOM 1864 C C . ALA A 1 250 ? 1.812 -16.550 -21.597 1.00 90.19 250 ALA A C 1
ATOM 1866 O O . ALA A 1 250 ? 1.604 -15.700 -20.728 1.00 90.19 250 ALA A O 1
ATOM 1867 N N . VAL A 1 251 ? 2.751 -16.454 -22.536 1.00 86.81 251 VAL A N 1
ATOM 1868 C CA . VAL A 1 251 ? 3.661 -15.323 -22.708 1.00 86.81 251 VAL A CA 1
ATOM 1869 C C . VAL A 1 251 ? 3.155 -14.537 -23.901 1.00 86.81 251 VAL A C 1
ATOM 1871 O O . VAL A 1 251 ? 3.304 -14.987 -25.036 1.00 86.81 251 VAL A O 1
ATOM 1874 N N . MET A 1 252 ? 2.484 -13.422 -23.625 1.00 81.94 252 MET A N 1
ATOM 1875 C CA . MET A 1 252 ? 1.889 -12.579 -24.657 1.00 81.94 252 MET A CA 1
ATOM 1876 C C . MET A 1 252 ? 2.571 -11.211 -24.696 1.00 81.94 252 MET A C 1
ATOM 1878 O O . MET A 1 252 ? 3.044 -10.729 -23.665 1.00 81.94 252 MET A O 1
ATOM 1882 N N . ASN A 1 253 ? 2.604 -10.584 -25.863 1.00 77.00 253 ASN A N 1
ATOM 1883 C CA . ASN A 1 253 ? 2.962 -9.191 -26.066 1.00 77.00 253 ASN A CA 1
ATOM 1884 C C . ASN A 1 253 ? 1.669 -8.368 -26.093 1.00 77.00 253 ASN A C 1
ATOM 1886 O O . ASN A 1 253 ? 0.915 -8.410 -27.068 1.00 77.00 253 ASN A O 1
ATOM 1890 N N . THR A 1 254 ? 1.374 -7.676 -24.989 1.00 63.75 254 THR A N 1
ATOM 1891 C CA . THR A 1 254 ? 0.221 -6.764 -24.878 1.00 63.75 254 THR A CA 1
ATOM 1892 C C . THR A 1 254 ? 0.653 -5.430 -24.304 1.00 63.75 254 THR A C 1
ATOM 1894 O O . THR A 1 254 ? 0.185 -4.402 -24.828 1.00 63.75 254 THR A O 1
#

Foldseek 3Di:
DADDAQNDNDFDKAWFWDADPVNFWTDIWIWTWDDHPFWIWIWTADPQWIKIWIQGPVRDIAIDTDDAPPDQRAQLLVQLQQWAAAQWEAAAVGTDDAPCSRWTWGAGPNWIWIWRADQLQAIWTDTLHDIDTDGDDPDHDDGDDDDHPPPDPDGDRNYDIDGHDQRSSCNVHSHGHDDDPDPPPDRHDYHYHYHPCPPADPDAAEADEAEDAPPQQDFDPDWAQACPSPCSPRNGCVVVCRSHPGYTYGYHHD

Secondary structure (DSSP, 8-state):
----BTTBSS---EEEEEE-TTSSEEEEEEEEEEEETTEEEEEEEETTEEEEEEEETT--EEEEEPPTTSS-GGGHHHHHHT-EE-S-EEETTEEEP-TTS-EEEEEETTEEEEEEE-GGG-EEEE-SS--EEE---SSPPP-PPPPP-SS-S---B----EE--HHHHHHHH-PPPPP--S---S-PPPEEE------S-SS--EEEEEEE-TT-----SS-BSSGGGTHHHH---TTT-TTEEEEEEEE---

Solvent-accessible surface area (backbone atoms only — not comparable to full-atom values): 14875 Å² total; per-residue (Å²): 121,76,60,61,62,80,80,34,78,72,86,70,72,52,70,24,70,47,64,42,95,83,71,51,28,40,35,57,29,28,39,34,72,45,76,50,102,63,34,38,40,35,41,37,32,43,90,22,23,33,34,40,36,38,29,39,81,82,73,51,74,44,24,41,67,47,64,74,80,76,60,75,70,56,42,54,66,56,21,41,48,57,50,40,74,36,83,44,38,25,46,48,97,42,72,61,84,52,92,71,67,45,32,24,38,34,52,50,95,89,40,60,30,42,34,31,39,58,40,63,71,20,35,39,33,43,38,54,66,59,70,46,79,44,75,62,69,101,61,78,64,90,68,76,79,78,75,62,67,47,97,61,92,74,62,62,75,50,35,69,72,41,73,50,43,70,57,22,43,12,73,65,69,40,40,74,62,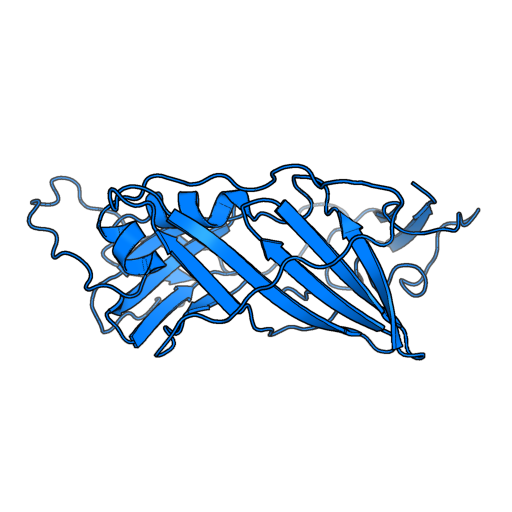68,79,81,82,69,80,73,88,59,86,56,64,74,43,78,38,68,52,63,67,84,80,66,44,97,56,85,52,40,80,40,74,50,78,49,27,82,88,37,97,51,69,51,99,58,73,31,81,56,41,79,94,43,37,90,77,70,36,73,56,80,91,73,45,62,46,42,69,39,68,33,32,40,44,32,58,96

pLDDT: mean 86.82, std 10.44, range [44.09, 96.81]